Protein AF-A0A819UGH9-F1 (afdb_monomer_lite)

Secondary structure (DSSP, 8-state):
---SHHHHHHHHHHHHHHHHHHHS-TTHHHHHTT---TTHHHHHHHHHHHHHHHHHHHHHH-HHHHHHHHHT-TTHHHHHHHHHHHTT-SSHHHHHHHHHHHHHHHTSHHHHHHHHHHHSS---TTS--HHHHHHHHTT-SSHHHHHHHHHHHHHHHTSHHHHHHHHTSTTHHHHHHHHHHHTT-SSHHHHHHHHHHH-

Sequence (199 aa):
MANVDNNKFYFDRKNYFLRFVSNEDKSDINHGINNNLNSTSNSMSRNIRHALEYFVDDLRRDSHRTIEKFLNEQTVNDILRSIAQLLLNEDDRICGNSAYIMGSTVGTELGLTHFFTAFSRNRTSNTVDIVQVLCKLLAHSDSECVLNAAGTLGTICGSKEGRDLLLNHTCINQLIINTSSLLSSTNSWIASNVGLILA

Radius of gyration: 16.94 Å; chains: 1; bounding box: 42×52×40 Å

Structure (mmCIF, N/CA/C/O backbone):
data_AF-A0A819UGH9-F1
#
_entry.id   AF-A0A819UGH9-F1
#
loop_
_atom_site.group_PDB
_atom_site.id
_atom_site.type_symbol
_atom_site.label_atom_id
_atom_site.label_alt_id
_atom_site.label_comp_id
_atom_site.label_asym_id
_atom_site.label_entity_id
_atom_site.label_seq_id
_atom_site.pdbx_PDB_ins_code
_atom_site.Cartn_x
_atom_site.Cartn_y
_atom_site.Cartn_z
_atom_site.occupancy
_atom_site.B_iso_or_equiv
_atom_site.auth_seq_id
_atom_site.auth_comp_id
_atom_site.auth_asym_id
_atom_site.auth_atom_id
_atom_site.pdbx_PDB_model_num
ATOM 1 N N . MET A 1 1 ? -5.376 34.076 19.980 1.00 35.06 1 MET A N 1
ATOM 2 C CA . MET A 1 1 ? -6.581 33.231 19.819 1.00 35.06 1 MET A CA 1
ATOM 3 C C . MET A 1 1 ? -6.542 32.611 18.429 1.00 35.06 1 MET A C 1
ATOM 5 O O . MET A 1 1 ? -6.968 33.249 17.483 1.00 35.06 1 MET A O 1
ATOM 9 N N . ALA A 1 2 ? -5.949 31.426 18.283 1.00 37.75 2 ALA A N 1
ATOM 10 C CA . ALA A 1 2 ? -5.881 30.707 17.008 1.00 37.75 2 ALA A CA 1
ATOM 11 C C . ALA A 1 2 ? -5.754 29.206 17.304 1.00 37.75 2 ALA A C 1
ATOM 13 O O . ALA A 1 2 ? -4.652 28.674 17.343 1.00 37.75 2 ALA A O 1
ATOM 14 N N . ASN A 1 3 ? -6.865 28.544 17.641 1.00 34.81 3 ASN A N 1
ATOM 15 C CA . ASN A 1 3 ? -6.861 27.085 17.825 1.00 34.81 3 ASN A CA 1
ATOM 16 C C . ASN A 1 3 ? -8.225 26.413 17.568 1.00 34.81 3 ASN A C 1
ATOM 18 O O . ASN A 1 3 ? -8.483 25.325 18.070 1.00 34.81 3 ASN A O 1
ATOM 22 N N . VAL A 1 4 ? -9.124 27.064 16.817 1.00 35.62 4 VAL A N 1
ATOM 23 C CA . VAL A 1 4 ? -10.505 26.571 16.632 1.00 35.62 4 VAL A CA 1
ATOM 24 C C . VAL A 1 4 ? -10.775 26.051 15.208 1.00 35.62 4 VAL A C 1
ATOM 26 O O . VAL A 1 4 ? -11.604 25.160 15.052 1.00 35.62 4 VAL A O 1
ATOM 29 N N . ASP A 1 5 ? -10.011 26.456 14.185 1.00 37.94 5 ASP A N 1
ATOM 30 C CA . ASP A 1 5 ? -10.319 26.078 12.789 1.00 37.94 5 ASP A CA 1
ATOM 31 C C . ASP A 1 5 ? -9.616 24.818 12.258 1.00 37.94 5 ASP A C 1
ATOM 33 O O . ASP A 1 5 ? -10.153 24.139 11.381 1.00 37.94 5 ASP A O 1
ATOM 37 N N . ASN A 1 6 ? -8.472 24.413 12.820 1.00 34.38 6 ASN A N 1
ATOM 38 C CA . ASN A 1 6 ? -7.767 23.216 12.335 1.00 34.38 6 ASN A CA 1
ATOM 39 C C . ASN A 1 6 ? -8.506 21.912 12.667 1.00 34.38 6 ASN A C 1
ATOM 41 O O . ASN A 1 6 ? -8.497 20.979 11.868 1.00 34.38 6 ASN A O 1
ATOM 45 N N . ASN A 1 7 ? -9.188 21.842 13.814 1.00 31.45 7 ASN A N 1
ATOM 46 C CA . ASN A 1 7 ? -9.924 20.635 14.197 1.00 31.45 7 ASN A CA 1
ATOM 47 C C . ASN A 1 7 ? -11.203 20.441 13.370 1.00 31.45 7 ASN A C 1
ATOM 49 O O . ASN A 1 7 ? -11.564 19.297 13.118 1.00 31.45 7 ASN A O 1
ATOM 53 N N . LYS A 1 8 ? -11.862 21.518 12.917 1.00 30.80 8 LYS A N 1
ATOM 54 C CA . LYS A 1 8 ? -13.096 21.434 12.117 1.00 30.80 8 LYS A CA 1
ATOM 55 C C . LYS A 1 8 ? -12.808 21.019 10.671 1.00 30.80 8 LYS A C 1
ATOM 57 O O . LYS A 1 8 ? -13.472 20.132 10.148 1.00 30.80 8 LYS A O 1
ATOM 62 N N . PHE A 1 9 ? -11.759 21.583 10.069 1.00 33.69 9 PHE A N 1
ATOM 63 C CA . PHE A 1 9 ? -11.338 21.248 8.704 1.00 33.69 9 PHE A CA 1
ATOM 64 C C . PHE A 1 9 ? -10.802 19.809 8.589 1.00 33.69 9 PHE A C 1
ATOM 66 O O . PHE A 1 9 ? -11.061 19.117 7.607 1.00 33.69 9 PHE A O 1
ATOM 73 N N . TYR A 1 10 ? -10.094 19.335 9.618 1.00 36.44 10 TYR A N 1
ATOM 74 C CA . TYR A 1 10 ? -9.603 17.956 9.707 1.00 36.44 10 TYR A CA 1
ATOM 75 C C . TYR A 1 10 ? -10.748 16.947 9.930 1.00 36.44 10 TYR A C 1
ATOM 77 O O . TYR A 1 10 ? -10.699 15.820 9.439 1.00 36.44 10 TYR A O 1
ATOM 85 N N . PHE A 1 11 ? -11.816 17.353 10.632 1.00 39.00 11 PHE A N 1
ATOM 86 C CA . PHE A 1 11 ? -13.012 16.524 10.819 1.00 39.00 11 PHE A CA 1
ATOM 87 C C . PHE A 1 11 ? -13.776 16.304 9.503 1.00 39.00 11 PHE A C 1
ATOM 89 O O . PHE A 1 11 ? -14.293 15.211 9.283 1.00 39.00 11 PHE A O 1
ATOM 96 N N . ASP A 1 12 ? -13.821 17.298 8.611 1.00 52.38 12 ASP A N 1
ATOM 97 C CA . ASP A 1 12 ? -14.529 17.191 7.325 1.00 52.38 12 ASP A CA 1
ATOM 98 C C . ASP A 1 12 ? -13.800 16.284 6.318 1.00 52.38 12 ASP A C 1
ATOM 100 O O . ASP A 1 12 ? -14.423 15.436 5.679 1.00 52.38 12 ASP A O 1
ATOM 104 N N . ARG A 1 13 ? -12.465 16.377 6.226 1.00 56.00 13 ARG A N 1
ATOM 105 C CA . ARG A 1 13 ? -11.659 15.550 5.300 1.00 56.00 13 ARG A CA 1
ATOM 106 C C . ARG A 1 13 ? -11.624 14.075 5.690 1.00 56.00 13 ARG A C 1
ATOM 108 O O . ARG A 1 13 ? -11.801 13.212 4.832 1.00 56.00 13 ARG A O 1
ATOM 115 N N . LYS A 1 14 ? -11.478 13.785 6.990 1.00 53.25 14 LYS A N 1
ATOM 116 C CA . LYS A 1 14 ? -11.567 12.421 7.535 1.00 53.25 14 LYS A CA 1
ATOM 117 C C . LYS A 1 14 ? -12.922 11.792 7.207 1.00 53.25 14 LYS A C 1
ATOM 119 O O . LYS A 1 14 ? -12.981 10.667 6.721 1.00 53.25 14 LYS A O 1
ATOM 124 N N . ASN A 1 15 ? -14.009 12.526 7.449 1.00 54.47 15 ASN A N 1
ATOM 125 C CA . ASN A 1 15 ? -15.347 12.045 7.122 1.00 54.47 15 ASN A CA 1
ATOM 126 C C . ASN A 1 15 ? -15.533 11.867 5.614 1.00 54.47 15 ASN A C 1
ATOM 128 O O . ASN A 1 15 ? -16.250 10.956 5.230 1.00 54.47 15 ASN A O 1
ATOM 132 N N . TYR A 1 16 ? -14.887 12.669 4.765 1.00 57.00 16 TYR A N 1
ATOM 133 C CA . TYR A 1 16 ? -14.951 12.486 3.317 1.00 57.00 16 TYR A CA 1
ATOM 134 C C . TYR A 1 16 ? -14.317 11.160 2.884 1.00 57.00 16 TYR A C 1
ATOM 136 O O . TYR A 1 16 ? -15.008 10.351 2.277 1.00 57.00 16 TYR A O 1
ATOM 144 N N . PHE A 1 17 ? -13.064 10.880 3.267 1.00 63.38 17 PHE A N 1
ATOM 145 C CA . PHE A 1 17 ? -12.405 9.610 2.928 1.00 63.38 17 PHE A CA 1
ATOM 146 C C . PHE A 1 17 ? -13.141 8.403 3.526 1.00 63.38 17 PHE A C 1
ATOM 148 O O . PHE A 1 17 ? -13.450 7.452 2.816 1.00 63.38 17 PHE A O 1
ATOM 155 N N . LEU A 1 18 ? -13.503 8.456 4.812 1.00 60.12 18 LEU A N 1
ATOM 156 C CA . LEU A 1 18 ? -14.187 7.341 5.470 1.00 60.12 18 LEU A CA 1
ATOM 157 C C . LEU A 1 18 ? -15.599 7.111 4.925 1.00 60.12 18 LEU A C 1
ATOM 159 O O . LEU A 1 18 ? -15.969 5.961 4.713 1.00 60.12 18 LEU A O 1
ATOM 163 N N . ARG A 1 19 ? -16.384 8.164 4.653 1.00 58.50 19 ARG A N 1
ATOM 164 C CA . ARG A 1 19 ? -17.711 8.017 4.027 1.00 58.50 19 ARG A CA 1
ATOM 165 C C . ARG A 1 19 ? -17.593 7.512 2.602 1.00 58.50 19 ARG A C 1
ATOM 167 O O . ARG A 1 19 ? -18.407 6.695 2.204 1.00 58.50 19 ARG A O 1
ATOM 174 N N . PHE A 1 20 ? -16.597 7.976 1.862 1.00 59.28 20 PHE A N 1
ATOM 175 C CA . PHE A 1 20 ? -16.387 7.569 0.484 1.00 59.28 20 PHE A CA 1
ATOM 176 C C . PHE A 1 20 ? -15.995 6.088 0.392 1.00 59.28 20 PHE A C 1
ATOM 178 O O . PHE A 1 20 ? -16.590 5.333 -0.364 1.00 59.28 20 PHE A O 1
ATOM 185 N N . VAL A 1 21 ? -15.065 5.636 1.236 1.00 56.28 21 VAL A N 1
ATOM 186 C CA . VAL A 1 21 ? -14.588 4.246 1.213 1.00 56.28 21 VAL A CA 1
ATOM 187 C C . VAL A 1 21 ? -15.539 3.269 1.934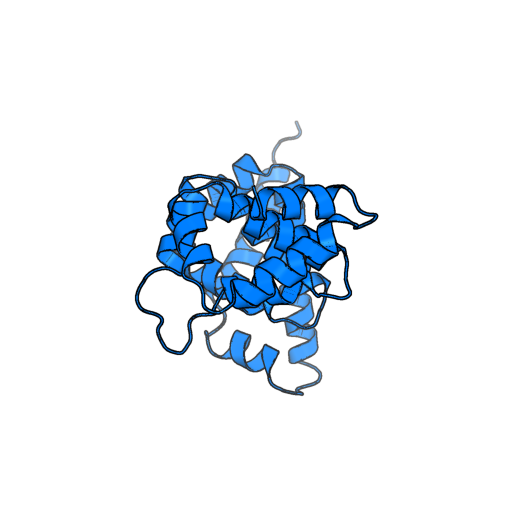 1.00 56.28 21 VAL A C 1
ATOM 189 O O . VAL A 1 21 ? -15.492 2.071 1.657 1.00 56.28 21 VAL A O 1
ATOM 192 N N . SER A 1 22 ? -16.413 3.755 2.831 1.00 53.78 22 SER A N 1
ATOM 193 C CA . SER A 1 22 ? -17.356 2.912 3.596 1.00 53.78 22 SER A CA 1
ATOM 194 C C . SER A 1 22 ? -18.791 2.865 3.048 1.00 53.78 22 SER A C 1
ATOM 196 O O . SER A 1 22 ? -19.480 1.893 3.345 1.00 53.78 22 SER A O 1
ATOM 198 N N . ASN A 1 23 ? -19.271 3.882 2.311 1.00 43.16 23 ASN A N 1
ATOM 199 C CA . ASN A 1 23 ? -20.673 3.954 1.849 1.00 43.16 23 ASN A CA 1
ATOM 200 C C . ASN A 1 23 ? -20.888 3.609 0.377 1.00 43.16 23 ASN A C 1
ATOM 202 O O . ASN A 1 23 ? -22.041 3.454 -0.019 1.00 43.16 23 ASN A O 1
ATOM 206 N N . GLU A 1 24 ? -19.845 3.521 -0.444 1.00 48.59 24 GLU A N 1
ATOM 207 C CA . GLU A 1 24 ? -20.064 3.043 -1.801 1.00 48.59 24 GLU A CA 1
ATOM 208 C C . GLU A 1 24 ? -20.263 1.535 -1.799 1.00 48.59 24 GLU A C 1
ATOM 210 O O . GLU A 1 24 ? -19.441 0.775 -1.275 1.00 48.59 24 GLU A O 1
ATOM 215 N N . ASP A 1 25 ? -21.404 1.120 -2.352 1.00 40.53 25 ASP A N 1
ATOM 216 C CA . ASP A 1 25 ? -21.749 -0.273 -2.552 1.00 40.53 25 ASP A CA 1
ATOM 217 C C . ASP A 1 25 ? -20.538 -1.001 -3.133 1.00 40.53 25 ASP A C 1
ATOM 219 O O . ASP A 1 25 ? -19.919 -0.579 -4.110 1.00 40.53 25 ASP A O 1
ATOM 223 N N . LYS A 1 26 ? -20.191 -2.135 -2.525 1.00 45.59 26 LYS A N 1
ATOM 224 C CA . LYS A 1 26 ? -19.052 -2.988 -2.903 1.00 45.59 26 LYS A CA 1
ATOM 225 C C . LYS A 1 26 ? -19.089 -3.431 -4.387 1.00 45.59 26 LYS A C 1
ATOM 227 O O . LYS A 1 26 ? -18.138 -4.057 -4.860 1.00 45.59 26 LYS A O 1
ATOM 232 N N . SER A 1 27 ? -20.168 -3.130 -5.118 1.00 41.25 27 SER A N 1
ATOM 233 C CA . SER A 1 27 ? -20.311 -3.257 -6.570 1.00 41.25 27 SER A CA 1
ATOM 234 C C . SER A 1 27 ? -19.597 -2.164 -7.371 1.00 41.25 27 SER A C 1
ATOM 236 O O . SER A 1 27 ? -19.087 -2.467 -8.448 1.00 41.25 27 SER A O 1
ATOM 238 N N . ASP A 1 28 ? -19.499 -0.934 -6.864 1.00 42.44 28 ASP A N 1
ATOM 239 C CA . ASP A 1 28 ? -19.169 0.246 -7.676 1.00 42.44 28 ASP A CA 1
ATOM 240 C C . ASP A 1 28 ? -17.665 0.518 -7.750 1.00 42.44 28 ASP A C 1
ATOM 242 O O . ASP A 1 28 ? -17.162 0.866 -8.818 1.00 42.44 28 ASP A O 1
ATOM 246 N N . ILE A 1 29 ? -16.904 0.186 -6.699 1.00 48.06 29 ILE A N 1
ATOM 247 C CA . ILE A 1 29 ? -15.434 0.097 -6.788 1.00 48.06 29 ILE A CA 1
ATOM 248 C C . ILE A 1 29 ? -15.035 -0.983 -7.814 1.00 48.06 29 ILE A C 1
ATOM 250 O O . ILE A 1 29 ? -14.104 -0.786 -8.589 1.00 48.06 29 ILE A O 1
ATOM 254 N N . ASN A 1 30 ? -15.782 -2.093 -7.893 1.00 39.94 30 ASN A N 1
ATOM 255 C CA . ASN A 1 30 ? -15.553 -3.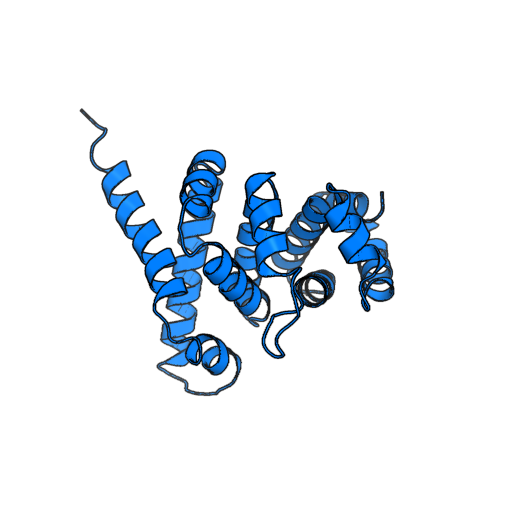153 -8.885 1.00 39.94 30 ASN A CA 1
ATOM 256 C C . ASN A 1 30 ? -16.032 -2.776 -10.304 1.00 39.94 30 ASN A C 1
ATOM 258 O O . ASN A 1 30 ? -15.497 -3.297 -11.281 1.00 39.94 30 ASN A O 1
ATOM 262 N N . HIS A 1 31 ? -17.026 -1.889 -10.447 1.00 39.41 31 HIS A N 1
ATOM 263 C CA . HIS A 1 31 ? -17.526 -1.405 -11.744 1.00 39.41 31 HIS A CA 1
ATOM 264 C C . HIS A 1 31 ? -16.715 -0.232 -12.310 1.00 39.41 31 HIS A C 1
ATOM 266 O O . HIS A 1 31 ? -16.503 -0.184 -13.521 1.00 39.41 31 HIS A O 1
ATOM 272 N N . GLY A 1 32 ? -16.197 0.662 -11.461 1.00 40.78 32 GLY A N 1
ATOM 273 C CA . GLY A 1 32 ? -15.294 1.746 -11.864 1.00 40.78 32 GLY A CA 1
ATOM 274 C C . GLY A 1 32 ? -13.939 1.249 -12.378 1.00 40.78 32 GLY A C 1
ATOM 275 O O . GLY A 1 32 ? -13.302 1.928 -13.175 1.00 40.78 32 GLY A O 1
ATOM 276 N N . ILE A 1 33 ? -13.533 0.038 -11.981 1.00 45.84 33 ILE A N 1
ATOM 277 C CA . ILE A 1 33 ? -12.343 -0.650 -12.507 1.00 45.84 33 ILE A CA 1
ATOM 278 C C . ILE A 1 33 ? -12.611 -1.277 -13.893 1.00 45.84 33 ILE A C 1
ATOM 280 O O . ILE A 1 33 ? -11.661 -1.561 -14.612 1.00 45.84 33 ILE A O 1
ATOM 284 N N . ASN A 1 34 ? -13.875 -1.480 -14.305 1.00 36.75 34 ASN A N 1
ATOM 285 C CA . ASN A 1 34 ? -14.188 -2.353 -15.444 1.00 36.75 34 ASN A CA 1
ATOM 286 C C . ASN A 1 34 ? -15.097 -1.800 -16.552 1.00 36.75 34 ASN A C 1
ATOM 288 O O . ASN A 1 34 ? -15.299 -2.542 -17.508 1.00 36.75 34 ASN A O 1
ATOM 292 N N . ASN A 1 35 ? -15.650 -0.576 -16.516 1.00 33.53 35 ASN A N 1
ATOM 293 C CA . ASN A 1 35 ? -16.498 -0.129 -17.63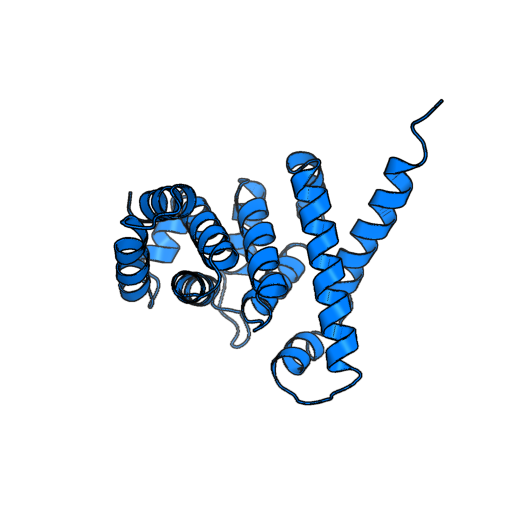6 1.00 33.53 35 ASN A CA 1
ATOM 294 C C . ASN A 1 35 ? -16.486 1.364 -18.010 1.00 33.53 35 ASN A C 1
ATOM 296 O O . ASN A 1 35 ? -16.631 2.281 -17.207 1.00 33.53 35 ASN A O 1
ATOM 300 N N . ASN A 1 36 ? -16.436 1.527 -19.330 1.00 40.56 36 ASN A N 1
ATOM 301 C CA . ASN A 1 36 ? -16.451 2.704 -20.192 1.00 40.56 36 ASN A CA 1
ATOM 302 C C . ASN A 1 36 ? -17.781 3.504 -20.089 1.00 40.56 36 ASN A C 1
ATOM 304 O O . ASN A 1 36 ? -18.603 3.492 -21.005 1.00 40.56 36 ASN A O 1
ATOM 308 N N . LEU A 1 37 ? -18.025 4.190 -18.963 1.00 40.12 37 LEU A N 1
ATOM 309 C CA . LEU A 1 37 ? -19.142 5.139 -18.775 1.00 40.12 37 LEU A CA 1
ATOM 310 C C . LEU A 1 37 ? -18.597 6.564 -18.556 1.00 40.12 37 LEU A C 1
ATOM 312 O O . LEU A 1 37 ? -18.338 7.010 -17.438 1.00 40.12 37 LEU A O 1
ATOM 316 N N . ASN A 1 38 ? -18.413 7.285 -19.663 1.00 46.66 38 ASN A N 1
ATOM 317 C CA . ASN A 1 38 ? -17.479 8.414 -19.812 1.00 46.66 38 ASN A CA 1
ATOM 318 C C . ASN A 1 38 ? -17.765 9.720 -19.035 1.00 46.66 38 ASN A C 1
ATOM 320 O O . ASN A 1 38 ? -16.965 10.652 -19.122 1.00 46.66 38 ASN A O 1
ATOM 324 N N . SER A 1 39 ? -18.837 9.833 -18.248 1.00 47.69 39 SER A N 1
ATOM 325 C CA . SER A 1 39 ? -19.102 11.036 -17.429 1.00 47.69 39 SER A CA 1
ATOM 326 C C . SER A 1 39 ? -19.143 10.744 -15.928 1.00 47.69 39 SER A C 1
ATOM 328 O O . SER A 1 39 ? -18.471 11.428 -15.153 1.00 47.69 39 SER A O 1
ATOM 330 N N . THR A 1 40 ? -19.849 9.694 -15.509 1.00 50.47 40 THR A N 1
ATOM 331 C CA . THR A 1 40 ? -19.924 9.250 -14.109 1.00 50.47 40 THR A CA 1
ATOM 332 C C . THR A 1 40 ? -18.621 8.606 -13.644 1.00 50.47 40 THR A C 1
ATOM 334 O O . THR A 1 40 ? -18.141 8.952 -12.567 1.00 50.47 40 THR A O 1
ATOM 337 N N . SER A 1 41 ? -17.982 7.777 -14.481 1.00 58.69 41 SER A N 1
ATOM 338 C CA . SER A 1 41 ? -16.683 7.160 -14.163 1.00 58.69 41 SER A CA 1
ATOM 339 C C . SER A 1 41 ? -15.587 8.213 -13.965 1.00 58.69 41 SER A C 1
ATOM 341 O O . SER A 1 41 ? -14.772 8.110 -13.055 1.00 58.69 41 SER A O 1
ATOM 343 N N . ASN A 1 42 ? -15.613 9.288 -14.758 1.00 64.06 42 ASN A N 1
ATOM 344 C CA . ASN A 1 42 ? -14.641 10.378 -14.653 1.00 64.06 42 ASN A CA 1
ATOM 345 C C . ASN A 1 42 ? -14.835 11.237 -13.395 1.00 64.06 42 ASN A C 1
ATOM 347 O O . ASN A 1 42 ? -13.860 11.682 -12.787 1.00 64.06 42 ASN A O 1
ATOM 351 N N . SER A 1 43 ? -16.083 11.486 -12.988 1.00 70.31 43 SER A N 1
ATOM 352 C CA . SER A 1 43 ? -16.359 12.177 -11.724 1.00 70.31 43 SER A CA 1
ATOM 353 C C . SER A 1 43 ? -15.973 11.318 -10.521 1.00 70.31 43 SER A C 1
ATOM 355 O O . SER A 1 43 ? -15.454 11.837 -9.535 1.00 70.31 43 SER A O 1
ATOM 357 N N . MET A 1 44 ? -16.207 10.012 -10.620 1.00 68.38 44 MET A N 1
ATOM 358 C CA . MET A 1 44 ? -15.921 9.040 -9.576 1.00 68.38 44 MET A CA 1
ATOM 359 C C . MET A 1 44 ? -14.413 8.897 -9.322 1.00 68.38 44 MET A C 1
ATOM 361 O O . MET A 1 44 ? -13.956 9.107 -8.198 1.00 68.38 44 MET A O 1
ATOM 365 N N . SER A 1 45 ? -13.615 8.679 -10.372 1.00 74.50 45 SER A N 1
ATOM 366 C CA . SER A 1 45 ? -12.149 8.619 -10.262 1.00 74.50 45 SER A CA 1
ATOM 367 C C . SER A 1 45 ? -11.551 9.909 -9.694 1.00 74.50 45 SER A C 1
ATOM 369 O O . SER A 1 45 ? -10.619 9.864 -8.892 1.00 74.50 45 SER A O 1
ATOM 371 N N . ARG A 1 46 ? -12.126 11.073 -10.030 1.00 81.31 46 ARG A N 1
ATOM 372 C CA . ARG A 1 46 ? -11.700 12.360 -9.460 1.00 81.31 46 ARG A CA 1
ATOM 373 C C . ARG A 1 46 ? -11.962 12.446 -7.953 1.00 81.31 46 ARG A C 1
ATOM 375 O O . ARG A 1 46 ? -11.109 12.941 -7.222 1.00 81.31 46 ARG A O 1
ATOM 382 N N . ASN A 1 47 ? -13.107 11.950 -7.485 1.00 82.44 47 ASN A N 1
ATOM 383 C CA . ASN A 1 47 ? -13.443 11.933 -6.060 1.00 82.44 47 ASN A CA 1
ATOM 384 C C . ASN A 1 47 ? -12.536 10.975 -5.273 1.00 82.44 47 ASN A C 1
ATOM 386 O O . ASN A 1 47 ? -12.008 11.381 -4.237 1.00 82.44 47 ASN A O 1
ATOM 390 N N . ILE A 1 48 ? -12.288 9.761 -5.797 1.00 85.00 48 ILE A N 1
ATOM 391 C CA . ILE A 1 48 ? -11.316 8.806 -5.226 1.00 85.00 48 ILE A CA 1
ATOM 392 C C . ILE A 1 48 ? -9.968 9.497 -5.051 1.00 85.00 48 ILE A C 1
ATOM 394 O O . ILE A 1 48 ? -9.381 9.490 -3.968 1.00 85.00 48 ILE A O 1
ATOM 398 N N . ARG A 1 49 ? -9.481 10.108 -6.133 1.00 87.75 49 ARG A N 1
ATOM 399 C CA . ARG A 1 49 ? -8.171 10.740 -6.161 1.00 87.75 49 ARG A CA 1
ATOM 400 C C . ARG A 1 49 ? -8.058 11.851 -5.121 1.00 87.75 49 ARG A C 1
ATOM 402 O O . ARG A 1 49 ? -7.116 11.824 -4.338 1.00 87.75 49 ARG A O 1
ATOM 409 N N . HIS A 1 50 ? -9.025 12.766 -5.051 1.00 87.12 50 HIS A N 1
ATOM 410 C CA . HIS A 1 50 ? -9.018 13.823 -4.035 1.00 87.12 50 HIS A CA 1
ATOM 411 C C . HIS A 1 50 ? -9.084 13.263 -2.607 1.00 87.12 50 HIS A C 1
ATOM 413 O O . HIS A 1 50 ? -8.410 13.775 -1.716 1.00 87.12 50 HIS A O 1
ATOM 419 N N . ALA A 1 51 ? -9.869 12.206 -2.372 1.00 87.56 51 ALA A N 1
ATOM 420 C CA . ALA A 1 51 ? -9.962 11.580 -1.056 1.00 87.56 51 ALA A CA 1
ATOM 421 C C . ALA A 1 51 ? -8.614 10.980 -0.617 1.00 87.56 51 ALA A C 1
ATOM 423 O O . ALA A 1 51 ? -8.191 11.188 0.522 1.00 87.56 51 ALA A O 1
ATOM 424 N N . LEU A 1 52 ? -7.924 10.284 -1.527 1.00 91.38 52 LEU A N 1
ATOM 425 C CA . LEU A 1 52 ? -6.580 9.757 -1.289 1.00 91.38 52 LEU A CA 1
ATOM 426 C C . LEU A 1 52 ? -5.564 10.883 -1.071 1.00 91.38 52 LEU A C 1
ATOM 428 O O . LEU A 1 52 ? -4.796 10.822 -0.118 1.00 91.38 52 LEU A O 1
ATOM 432 N N . GLU A 1 53 ? -5.581 11.923 -1.909 1.00 93.06 53 GLU A N 1
ATOM 433 C CA . GLU A 1 53 ? -4.681 13.078 -1.790 1.00 93.06 53 GLU A CA 1
ATOM 434 C C . GLU A 1 53 ? -4.844 13.778 -0.433 1.00 93.06 53 GLU A C 1
ATOM 436 O O . GLU A 1 53 ? -3.848 14.049 0.236 1.00 93.06 53 GLU A O 1
ATOM 441 N N . TYR A 1 54 ? -6.078 13.985 0.041 1.00 90.00 54 TYR A N 1
ATOM 442 C CA . TYR A 1 54 ? -6.305 14.546 1.374 1.00 90.00 54 TYR A CA 1
ATOM 443 C C . TYR A 1 54 ? -5.764 13.659 2.491 1.00 90.00 54 TYR A C 1
ATOM 445 O O . TYR A 1 54 ? -5.194 14.178 3.451 1.00 90.00 54 TYR A O 1
ATOM 453 N N . PHE A 1 55 ? -5.919 12.340 2.377 1.00 92.06 55 PHE A N 1
ATOM 454 C CA . PHE A 1 55 ? -5.423 11.437 3.406 1.00 92.06 55 PHE A CA 1
ATOM 455 C C . PHE A 1 55 ? -3.889 11.375 3.418 1.00 92.06 55 PHE A C 1
ATOM 457 O O . PHE A 1 55 ? -3.279 11.410 4.485 1.00 92.06 55 PHE A O 1
ATOM 464 N N . VAL A 1 56 ? -3.256 11.377 2.242 1.00 95.38 56 VAL A N 1
ATOM 465 C CA . VAL A 1 56 ? -1.797 11.495 2.101 1.00 95.38 56 VAL A CA 1
ATOM 466 C C . VAL A 1 56 ? -1.291 12.817 2.681 1.00 95.38 56 VAL A C 1
ATOM 468 O O . VAL A 1 56 ? -0.289 12.825 3.394 1.00 95.38 56 VAL A O 1
ATOM 471 N N . ASP A 1 57 ? -1.978 13.930 2.430 1.00 94.69 57 ASP A N 1
ATOM 472 C CA . ASP A 1 57 ? -1.622 15.228 3.006 1.00 94.69 57 ASP A CA 1
ATOM 473 C C . ASP A 1 57 ? -1.700 15.223 4.538 1.00 94.69 57 ASP A C 1
ATOM 475 O O . ASP A 1 57 ? -0.818 15.774 5.201 1.00 94.69 57 ASP A O 1
ATOM 479 N N . ASP A 1 58 ? -2.722 14.587 5.113 1.00 90.94 58 ASP A N 1
ATOM 480 C CA . ASP A 1 58 ? -2.851 14.445 6.564 1.00 90.94 58 ASP A CA 1
ATOM 481 C C . ASP A 1 58 ? -1.738 13.548 7.141 1.00 90.94 58 ASP A C 1
ATOM 483 O O . ASP A 1 58 ? -1.119 13.913 8.145 1.00 90.94 58 ASP A O 1
ATOM 487 N N . LEU A 1 59 ? -1.396 12.444 6.460 1.00 94.31 59 LEU A N 1
ATOM 488 C CA . LEU A 1 59 ? -0.264 11.576 6.817 1.00 94.31 59 LEU A CA 1
ATOM 489 C C . LEU A 1 59 ? 1.076 12.319 6.783 1.00 94.31 59 LEU A C 1
ATOM 491 O O . LEU A 1 59 ? 1.899 12.144 7.679 1.00 94.31 59 LEU A O 1
ATOM 495 N 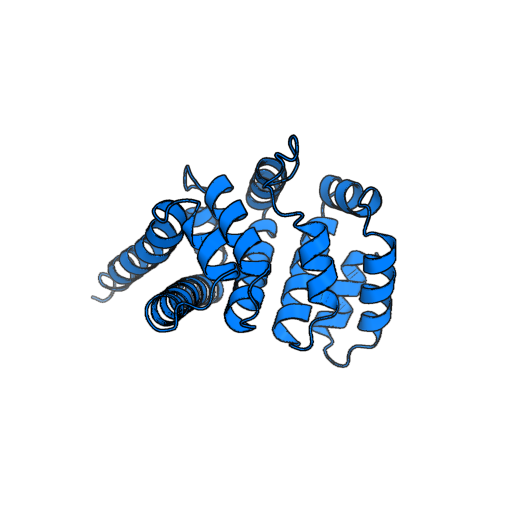N . ARG A 1 60 ? 1.297 13.177 5.781 1.00 93.88 60 ARG A N 1
ATOM 496 C CA . ARG A 1 60 ? 2.522 13.986 5.657 1.00 93.88 60 ARG A CA 1
ATOM 497 C C . ARG A 1 60 ? 2.639 15.052 6.745 1.00 93.88 60 ARG A C 1
ATOM 499 O O . ARG A 1 60 ? 3.750 15.441 7.093 1.00 93.88 60 ARG A O 1
ATOM 506 N N . ARG A 1 61 ? 1.511 15.543 7.266 1.00 94.38 61 ARG A N 1
ATOM 507 C CA . ARG A 1 61 ? 1.475 16.559 8.331 1.00 94.38 61 ARG A CA 1
ATOM 508 C C . ARG A 1 61 ? 1.673 15.957 9.717 1.00 94.38 61 ARG A C 1
ATOM 510 O O . ARG A 1 61 ? 2.397 16.535 10.519 1.00 94.38 61 ARG A O 1
ATOM 517 N N . ASP A 1 62 ? 1.001 14.846 10.004 1.00 92.88 62 ASP A N 1
ATOM 518 C CA . ASP A 1 62 ? 1.031 14.182 11.309 1.00 92.88 62 ASP A CA 1
ATOM 519 C C . ASP A 1 62 ? 0.690 12.696 11.138 1.00 92.88 62 ASP A C 1
ATOM 521 O O . ASP A 1 62 ? -0.455 12.270 11.325 1.00 92.88 62 ASP A O 1
ATOM 525 N N . SER A 1 63 ? 1.680 11.901 10.728 1.00 92.88 63 SER A N 1
ATOM 526 C CA . SER A 1 63 ? 1.491 10.478 10.425 1.00 92.88 63 SER A CA 1
ATOM 527 C C . SER A 1 63 ? 0.980 9.699 11.634 1.00 92.88 63 SER A C 1
ATOM 529 O O . SER A 1 63 ? 0.039 8.919 11.505 1.00 92.88 63 SER A O 1
ATOM 531 N N . HIS A 1 64 ? 1.538 9.956 12.819 1.00 93.31 64 HIS A N 1
ATOM 532 C CA . HIS A 1 64 ? 1.197 9.236 14.041 1.00 93.31 64 HIS A CA 1
ATOM 533 C C . HIS A 1 64 ? -0.275 9.423 14.419 1.00 93.31 64 HIS A C 1
ATOM 535 O O . HIS A 1 64 ? -1.016 8.444 14.508 1.00 93.31 64 HIS A O 1
ATOM 541 N N . ARG A 1 65 ? -0.734 10.674 14.559 1.00 91.25 65 ARG A N 1
ATOM 542 C CA . ARG A 1 65 ? -2.128 10.965 14.925 1.00 91.25 65 ARG A CA 1
ATOM 543 C C . ARG A 1 65 ? -3.109 10.523 13.844 1.00 91.25 65 ARG A C 1
ATOM 545 O O . ARG A 1 65 ? -4.233 10.120 14.151 1.00 91.25 65 ARG A O 1
ATOM 552 N N . THR A 1 66 ? -2.713 10.640 12.579 1.00 91.56 66 THR A N 1
ATOM 553 C CA . THR A 1 66 ? -3.544 10.253 11.436 1.00 91.56 66 THR A CA 1
ATOM 554 C C . THR A 1 66 ? -3.767 8.740 11.416 1.00 91.56 66 THR A C 1
ATOM 556 O O . THR A 1 66 ? -4.916 8.300 11.352 1.00 91.56 66 THR A O 1
ATOM 559 N N . ILE A 1 67 ? -2.698 7.947 11.557 1.00 94.12 67 ILE A N 1
ATOM 560 C CA . ILE A 1 67 ? -2.774 6.481 11.616 1.00 94.12 67 ILE A CA 1
ATOM 561 C C . ILE A 1 67 ? -3.494 6.008 12.878 1.00 94.12 67 ILE A C 1
ATOM 563 O O . ILE A 1 67 ? -4.376 5.164 12.775 1.00 94.12 67 ILE A O 1
ATOM 567 N N . GLU A 1 68 ? -3.207 6.580 14.050 1.00 91.75 68 GLU A N 1
ATOM 568 C CA . GLU A 1 68 ? -3.905 6.228 15.294 1.00 91.75 68 GLU A CA 1
ATOM 569 C C . GLU A 1 68 ? -5.424 6.402 15.146 1.00 91.75 68 GLU A C 1
ATOM 571 O O . GLU A 1 68 ? -6.207 5.507 15.463 1.00 91.75 68 GLU A O 1
ATOM 576 N N . LYS A 1 69 ? -5.868 7.543 14.610 1.00 89.31 69 LYS A N 1
ATOM 577 C CA . LYS A 1 69 ? -7.295 7.783 14.365 1.00 89.31 69 LYS A CA 1
ATOM 578 C C . LYS A 1 69 ? -7.885 6.842 13.325 1.00 89.31 69 LYS A C 1
ATOM 580 O O . LYS A 1 69 ? -9.051 6.491 13.459 1.00 89.31 69 LYS A O 1
ATOM 585 N N . PHE A 1 70 ? -7.127 6.514 12.283 1.00 90.81 70 PHE A N 1
ATOM 586 C CA . PHE A 1 70 ? -7.567 5.625 11.214 1.00 90.81 70 PHE A CA 1
ATOM 587 C C . PHE A 1 70 ? -7.744 4.186 11.711 1.00 90.81 70 PHE A C 1
ATOM 589 O O . PHE A 1 70 ? -8.767 3.564 11.442 1.00 90.81 70 PHE A O 1
ATOM 596 N N . LEU A 1 71 ? -6.789 3.681 12.494 1.00 92.56 71 LEU A N 1
ATOM 597 C CA . LEU A 1 71 ? -6.817 2.323 13.038 1.00 92.56 71 LEU A CA 1
ATOM 598 C C . LEU A 1 71 ? -7.893 2.118 14.110 1.00 92.56 71 LEU A C 1
ATOM 600 O O . LEU A 1 71 ? -8.357 1.000 14.298 1.00 92.56 71 LEU A O 1
ATOM 604 N N . ASN A 1 72 ? -8.330 3.190 14.775 1.00 90.00 72 ASN A N 1
ATOM 605 C CA . ASN A 1 72 ? -9.428 3.145 15.743 1.00 90.00 72 ASN A CA 1
ATOM 606 C C . ASN A 1 72 ? -10.831 3.108 15.100 1.00 90.00 72 ASN A C 1
ATOM 608 O O . ASN A 1 72 ? -11.829 3.039 15.819 1.00 90.00 72 ASN A O 1
ATOM 612 N N . GLU A 1 73 ? -10.941 3.160 13.769 1.00 86.94 73 GLU A N 1
ATOM 613 C CA . GLU A 1 73 ? -12.227 3.019 13.083 1.00 86.94 73 GLU A CA 1
ATOM 614 C C . GLU A 1 73 ? -12.716 1.566 13.105 1.00 86.94 73 GLU A C 1
ATOM 616 O O . GLU A 1 73 ? -12.002 0.637 12.726 1.00 86.94 73 GLU A O 1
ATOM 621 N N . GLN A 1 74 ? -13.986 1.359 13.461 1.00 87.12 74 GLN A N 1
ATOM 622 C CA . GLN A 1 74 ? -14.584 0.018 13.529 1.00 87.12 74 GLN A CA 1
ATOM 623 C C . GLN A 1 74 ? -14.551 -0.717 12.175 1.00 87.12 74 GLN A C 1
ATOM 625 O O . GLN A 1 74 ? -14.491 -1.946 12.129 1.00 87.12 74 GLN A O 1
ATOM 630 N N . THR A 1 75 ? -14.565 0.035 11.072 1.00 85.75 75 THR A N 1
ATOM 631 C CA . THR A 1 75 ? -14.567 -0.471 9.693 1.00 85.75 75 THR A CA 1
ATOM 632 C C . THR A 1 75 ? -13.173 -0.536 9.064 1.00 85.75 75 THR A C 1
ATOM 634 O O . THR A 1 75 ? -13.065 -0.822 7.872 1.00 85.75 75 THR A O 1
ATOM 637 N N . VAL A 1 76 ? -12.089 -0.316 9.822 1.00 89.19 76 VAL A N 1
ATOM 638 C CA . VAL A 1 76 ? -10.728 -0.208 9.261 1.00 89.19 76 VAL A CA 1
ATOM 639 C C . VAL A 1 76 ? -10.334 -1.403 8.387 1.00 89.19 76 VAL A C 1
ATOM 641 O O . VAL A 1 76 ? -9.766 -1.216 7.317 1.00 89.19 76 VAL A O 1
ATOM 644 N N . ASN A 1 77 ? -10.701 -2.632 8.762 1.00 89.81 77 ASN A N 1
ATOM 645 C CA . ASN A 1 77 ? -10.383 -3.819 7.960 1.00 89.81 77 ASN A CA 1
ATOM 646 C C . ASN A 1 77 ? -11.093 -3.818 6.597 1.00 89.81 77 ASN A C 1
ATOM 648 O O . ASN A 1 77 ? -10.533 -4.302 5.616 1.00 89.81 77 ASN A O 1
ATOM 652 N N . ASP A 1 78 ? -12.317 -3.290 6.523 1.00 85.62 78 ASP A N 1
ATOM 653 C CA . ASP A 1 78 ? -13.035 -3.134 5.255 1.00 85.62 78 ASP A CA 1
ATOM 654 C C . ASP A 1 78 ? -12.418 -2.014 4.420 1.00 85.62 78 ASP A C 1
ATOM 656 O O . ASP A 1 78 ? -12.201 -2.194 3.224 1.00 85.62 78 ASP A O 1
ATOM 660 N N . ILE A 1 79 ? -12.026 -0.911 5.061 1.00 88.56 79 ILE A N 1
ATOM 661 C CA . ILE A 1 79 ? -11.337 0.192 4.390 1.00 88.56 79 ILE A CA 1
ATOM 662 C C . ILE A 1 79 ? -9.995 -0.270 3.809 1.00 88.56 79 ILE A C 1
ATOM 664 O O . ILE A 1 79 ? -9.689 0.052 2.665 1.00 88.56 79 ILE A O 1
ATOM 668 N N . LEU A 1 80 ? -9.222 -1.087 4.533 1.00 91.94 80 LEU A N 1
ATOM 669 C CA . LEU A 1 80 ? -7.977 -1.670 4.021 1.00 91.94 80 LEU A CA 1
ATOM 670 C C . LEU A 1 80 ? -8.214 -2.537 2.780 1.00 91.94 80 LEU A C 1
ATOM 672 O O . LEU A 1 80 ? -7.427 -2.476 1.835 1.00 91.94 80 LEU A O 1
ATOM 676 N N . ARG A 1 81 ? -9.306 -3.309 2.740 1.00 89.50 81 ARG A N 1
ATOM 677 C CA . ARG A 1 81 ? -9.670 -4.093 1.549 1.00 89.50 81 ARG A CA 1
ATOM 678 C C . ARG A 1 81 ? -10.048 -3.198 0.374 1.00 89.50 81 ARG A C 1
ATOM 680 O O . ARG A 1 81 ? -9.644 -3.493 -0.745 1.00 89.50 81 ARG A O 1
ATOM 687 N N . SER A 1 82 ? -10.763 -2.103 0.614 1.00 87.69 82 SER A N 1
ATOM 688 C CA . SER A 1 82 ? -11.073 -1.124 -0.431 1.00 87.69 82 SER A CA 1
ATOM 689 C C . SER A 1 82 ? -9.815 -0.418 -0.945 1.00 87.69 82 SER A C 1
ATOM 691 O O . SER A 1 82 ? -9.635 -0.316 -2.153 1.00 87.69 82 SER A O 1
ATOM 693 N N . ILE A 1 83 ? -8.887 -0.019 -0.066 1.00 91.81 83 ILE A N 1
ATOM 694 C CA . ILE A 1 83 ? -7.579 0.530 -0.473 1.00 91.81 83 ILE A CA 1
ATOM 695 C C . ILE A 1 83 ? -6.808 -0.494 -1.316 1.00 91.81 83 ILE A C 1
ATOM 697 O O . ILE A 1 83 ? -6.206 -0.131 -2.322 1.00 91.81 83 ILE A O 1
ATOM 701 N N . ALA A 1 84 ? -6.866 -1.782 -0.963 1.00 92.88 84 ALA A N 1
ATOM 702 C CA . ALA A 1 84 ? -6.238 -2.830 -1.761 1.00 92.88 84 ALA A CA 1
ATOM 703 C C . ALA A 1 84 ? -6.837 -2.947 -3.175 1.00 92.88 84 ALA A C 1
ATOM 705 O O . ALA A 1 84 ? -6.095 -3.231 -4.111 1.00 92.88 84 ALA A O 1
ATOM 706 N N . GLN A 1 85 ? -8.138 -2.692 -3.357 1.00 90.56 85 GLN A N 1
ATOM 707 C CA . GLN A 1 85 ? -8.744 -2.616 -4.695 1.00 90.56 85 GLN A CA 1
ATOM 708 C C . GLN A 1 85 ? -8.221 -1.411 -5.485 1.00 90.56 85 GLN A C 1
ATOM 710 O O . GLN A 1 85 ? -7.953 -1.523 -6.677 1.00 90.56 85 GLN A O 1
ATOM 715 N N . LEU A 1 86 ? -8.006 -0.269 -4.827 1.00 92.50 86 LEU A N 1
ATOM 716 C CA . LEU A 1 86 ? -7.488 0.942 -5.475 1.00 92.50 86 LEU A CA 1
ATOM 717 C C . LEU A 1 86 ? -6.039 0.799 -5.969 1.00 92.50 86 LEU A C 1
ATOM 719 O O . LEU A 1 86 ? -5.638 1.505 -6.890 1.00 92.50 86 LEU A O 1
ATOM 723 N N . LEU A 1 87 ? -5.266 -0.150 -5.432 1.00 94.62 87 LEU A N 1
ATOM 724 C CA . LEU A 1 87 ? -3.937 -0.489 -5.960 1.00 94.62 87 LEU A CA 1
ATOM 725 C C . LEU A 1 87 ? -3.972 -1.074 -7.379 1.00 94.62 87 LEU A C 1
ATOM 727 O O . LEU A 1 87 ? -2.944 -1.081 -8.047 1.00 94.62 87 LEU A O 1
ATOM 731 N N . LEU A 1 88 ? -5.122 -1.590 -7.824 1.00 92.62 88 LEU A N 1
ATOM 732 C CA . LEU A 1 88 ? -5.319 -2.124 -9.176 1.00 92.62 88 LEU A CA 1
ATOM 733 C C . LEU A 1 88 ? -5.690 -1.037 -10.198 1.00 92.62 88 LEU A C 1
ATOM 735 O O . LEU A 1 88 ? -5.880 -1.357 -11.367 1.00 92.62 88 LEU A O 1
ATOM 739 N N . ASN A 1 89 ? -5.847 0.219 -9.769 1.00 92.00 89 ASN A N 1
ATOM 740 C CA . ASN A 1 89 ? -6.242 1.311 -10.651 1.00 92.00 89 ASN A CA 1
ATOM 741 C C . ASN A 1 89 ? -5.106 1.701 -11.615 1.00 92.00 89 ASN A C 1
ATOM 743 O O . ASN A 1 89 ? -3.939 1.693 -11.229 1.00 92.00 89 ASN A O 1
ATOM 747 N N . GLU A 1 90 ? -5.459 2.073 -12.848 1.00 89.69 90 GLU A N 1
ATOM 748 C CA . GLU A 1 90 ? -4.504 2.497 -13.884 1.00 89.69 90 GLU A CA 1
ATOM 749 C C . GLU A 1 90 ? -3.977 3.930 -13.682 1.00 89.69 90 GLU A C 1
ATOM 751 O O . GLU A 1 90 ? -2.957 4.293 -14.259 1.00 89.69 90 GLU A O 1
ATOM 756 N N . ASP A 1 91 ? -4.654 4.762 -12.880 1.00 92.56 91 ASP A N 1
ATOM 757 C CA . ASP A 1 91 ? -4.167 6.098 -12.532 1.00 92.56 91 ASP A CA 1
ATOM 758 C C . ASP A 1 91 ? -3.037 5.987 -11.494 1.00 92.56 91 ASP A C 1
ATOM 760 O O . ASP A 1 91 ? -3.277 5.626 -10.334 1.00 92.56 91 ASP A O 1
ATOM 764 N N . ASP A 1 92 ? -1.821 6.365 -11.907 1.00 95.69 92 ASP A N 1
ATOM 765 C CA . ASP A 1 92 ? -0.604 6.405 -11.081 1.00 95.69 92 ASP A CA 1
ATOM 766 C C . ASP A 1 92 ? -0.826 7.093 -9.723 1.00 95.69 92 ASP A C 1
ATOM 768 O O . ASP A 1 92 ? -0.291 6.678 -8.694 1.00 95.69 92 ASP A O 1
ATOM 772 N N . ARG A 1 93 ? -1.647 8.151 -9.675 1.00 95.00 93 ARG A N 1
ATOM 773 C CA . ARG A 1 93 ? -1.945 8.857 -8.422 1.00 95.00 93 ARG A CA 1
ATOM 774 C C . ARG A 1 93 ? -2.821 8.029 -7.503 1.00 95.00 93 ARG A C 1
ATOM 776 O O . ARG A 1 93 ? -2.631 8.087 -6.290 1.00 95.00 93 ARG A O 1
ATOM 783 N N . ILE A 1 94 ? -3.774 7.275 -8.043 1.00 94.12 94 ILE A N 1
ATOM 784 C CA . ILE A 1 94 ? -4.660 6.433 -7.238 1.00 94.12 94 ILE A CA 1
ATOM 785 C C . ILE A 1 94 ? -3.879 5.245 -6.679 1.00 94.12 94 ILE A C 1
ATOM 787 O O . ILE A 1 94 ? -3.874 5.052 -5.459 1.00 94.12 94 ILE A O 1
ATOM 791 N N . CYS A 1 95 ? -3.190 4.476 -7.525 1.00 95.69 95 CYS A N 1
ATOM 792 C CA . CYS A 1 95 ? -2.461 3.297 -7.059 1.00 95.69 95 CYS A CA 1
ATOM 793 C C . CYS A 1 95 ? -1.241 3.689 -6.200 1.00 95.69 95 CYS A C 1
ATOM 795 O O . CYS A 1 95 ? -1.042 3.113 -5.127 1.00 95.69 95 CYS A O 1
ATOM 797 N N . GLY A 1 96 ? -0.506 4.744 -6.570 1.00 97.50 96 GLY A N 1
ATOM 798 C CA . GLY A 1 96 ? 0.625 5.273 -5.808 1.00 97.50 96 GLY A CA 1
ATOM 799 C C . GLY A 1 96 ? 0.240 5.784 -4.417 1.00 97.50 96 GLY A C 1
ATOM 800 O O . GLY A 1 96 ? 0.876 5.399 -3.431 1.00 97.50 96 GLY A O 1
ATOM 801 N N . ASN A 1 97 ? -0.826 6.588 -4.297 1.00 97.50 97 ASN A N 1
ATOM 802 C CA . ASN A 1 97 ? -1.307 7.062 -2.992 1.00 97.50 97 ASN A CA 1
ATOM 803 C C . ASN A 1 97 ? -1.868 5.915 -2.144 1.00 97.50 97 ASN A C 1
ATOM 805 O O . ASN A 1 97 ? -1.641 5.873 -0.935 1.00 97.50 97 ASN A O 1
ATOM 809 N N . SER A 1 98 ? -2.563 4.961 -2.768 1.00 97.12 98 SER A N 1
ATOM 810 C CA . SER A 1 98 ? -3.074 3.772 -2.077 1.00 97.12 98 SER A CA 1
ATOM 811 C C . SER A 1 98 ? -1.935 2.933 -1.496 1.00 97.12 98 SER A C 1
ATOM 813 O O . SER A 1 98 ? -2.018 2.499 -0.346 1.00 97.12 98 SER A O 1
ATOM 815 N N . ALA A 1 99 ? -0.835 2.771 -2.242 1.00 98.19 99 ALA A N 1
ATOM 816 C CA . ALA A 1 99 ? 0.364 2.093 -1.759 1.00 98.19 99 ALA A CA 1
ATOM 817 C C . ALA A 1 99 ? 1.009 2.862 -0.598 1.00 98.19 99 ALA A C 1
ATOM 819 O O . ALA A 1 99 ? 1.343 2.260 0.417 1.00 98.19 99 ALA A O 1
ATOM 820 N N . TYR A 1 100 ? 1.109 4.191 -0.688 1.00 98.31 100 TYR A N 1
ATOM 821 C CA . TYR A 1 100 ? 1.648 5.018 0.397 1.00 98.31 100 TYR A CA 1
ATOM 822 C C . TYR A 1 100 ? 0.830 4.910 1.691 1.00 98.31 100 TYR A C 1
ATOM 824 O O . TYR A 1 100 ? 1.392 4.750 2.778 1.00 98.31 100 TYR A O 1
ATOM 832 N N . ILE A 1 101 ? -0.500 4.974 1.586 1.00 97.44 101 ILE A N 1
ATOM 833 C CA . ILE A 1 101 ? -1.414 4.846 2.728 1.00 97.44 101 ILE A CA 1
ATOM 834 C C . ILE A 1 101 ? -1.306 3.448 3.345 1.00 97.44 101 ILE A C 1
ATOM 836 O O . ILE A 1 101 ? -1.211 3.324 4.569 1.00 97.44 101 ILE A O 1
ATOM 840 N N . MET A 1 102 ? -1.282 2.398 2.515 1.00 97.62 102 MET A N 1
ATOM 841 C CA . MET A 1 102 ? -1.104 1.021 2.981 1.00 97.62 102 MET A CA 1
ATOM 842 C C . MET A 1 102 ? 0.230 0.869 3.723 1.00 97.62 102 MET A C 1
ATOM 844 O O . MET A 1 102 ? 0.229 0.421 4.867 1.00 97.62 102 MET A O 1
ATOM 848 N N . GLY A 1 103 ? 1.338 1.318 3.123 1.00 97.56 103 GLY A N 1
ATOM 849 C CA . GLY A 1 103 ? 2.676 1.313 3.722 1.00 97.56 103 GLY A CA 1
ATOM 850 C C . GLY A 1 103 ? 2.741 2.060 5.054 1.00 97.56 103 GLY A C 1
ATOM 851 O O . GLY A 1 103 ? 3.244 1.534 6.043 1.00 97.56 103 GLY A O 1
ATOM 852 N N . SER A 1 104 ? 2.148 3.254 5.113 1.00 97.69 104 SER A N 1
ATOM 853 C CA . SER A 1 104 ? 2.071 4.058 6.342 1.00 97.69 104 SER A CA 1
ATOM 854 C C . SER A 1 104 ? 1.271 3.357 7.442 1.00 97.69 104 SER A C 1
ATOM 856 O O . SER A 1 104 ? 1.632 3.425 8.615 1.00 97.69 104 SER A O 1
ATOM 858 N N . THR A 1 105 ? 0.202 2.650 7.068 1.00 96.81 105 THR A N 1
ATOM 859 C CA . THR A 1 105 ? -0.632 1.881 7.999 1.00 96.81 105 THR A CA 1
ATOM 860 C C . THR A 1 105 ? 0.151 0.710 8.583 1.00 96.81 105 THR A C 1
ATOM 862 O O . THR A 1 105 ? 0.253 0.587 9.806 1.00 96.81 105 THR A O 1
ATOM 865 N N . VAL A 1 106 ? 0.748 -0.128 7.728 1.00 96.69 106 VAL A N 1
ATOM 866 C CA . VAL A 1 106 ? 1.523 -1.302 8.167 1.00 96.69 106 VAL A CA 1
ATOM 867 C C . VAL A 1 106 ? 2.844 -0.930 8.847 1.00 96.69 106 VAL A C 1
ATOM 869 O O . VAL A 1 106 ? 3.502 -1.795 9.409 1.00 96.69 106 VAL A O 1
ATOM 872 N N . GLY A 1 107 ? 3.211 0.354 8.878 1.00 96.12 107 GLY A N 1
ATOM 873 C CA . GLY A 1 107 ? 4.332 0.878 9.664 1.00 96.12 107 GLY A CA 1
ATOM 874 C C . GLY A 1 107 ? 4.154 0.806 11.184 1.00 96.12 107 GLY A C 1
ATOM 875 O O . GLY A 1 107 ? 5.069 1.172 11.915 1.00 96.12 107 GLY A O 1
ATOM 876 N N . THR A 1 108 ? 2.999 0.350 11.677 1.00 96.00 108 THR A N 1
ATOM 877 C CA . THR A 1 108 ? 2.708 0.194 13.111 1.00 96.00 108 THR A CA 1
ATOM 878 C C . THR A 1 108 ? 2.301 -1.243 13.438 1.00 96.00 108 THR A C 1
ATOM 880 O O . THR A 1 108 ? 1.709 -1.928 12.605 1.00 96.00 108 THR A O 1
ATOM 883 N N . GLU A 1 109 ? 2.549 -1.700 14.671 1.00 95.38 109 GLU A N 1
ATOM 884 C CA . GLU A 1 109 ? 2.152 -3.050 15.115 1.00 95.38 109 GLU A CA 1
ATOM 885 C C . GLU A 1 109 ? 0.633 -3.279 15.021 1.00 95.38 109 GLU A C 1
ATOM 887 O O . GLU A 1 109 ? 0.170 -4.320 14.542 1.00 95.38 109 GLU A O 1
ATOM 892 N N . LEU A 1 110 ? -0.161 -2.279 15.424 1.00 95.94 110 LEU A N 1
ATOM 893 C CA . LEU A 1 110 ? -1.618 -2.328 15.302 1.00 95.94 110 LEU A CA 1
ATOM 894 C C . LEU A 1 110 ? -2.047 -2.375 13.826 1.00 95.94 110 LEU A C 1
ATOM 896 O O . LEU A 1 110 ? -2.931 -3.148 13.460 1.00 95.94 110 LEU A O 1
ATOM 900 N N . GLY A 1 111 ? -1.387 -1.608 12.958 1.00 96.88 111 GLY A N 1
ATOM 901 C CA . GLY A 1 111 ? -1.653 -1.625 11.523 1.00 96.88 111 GLY A CA 1
ATOM 902 C C . GLY A 1 111 ? -1.318 -2.959 10.860 1.00 96.88 111 GLY A C 1
ATOM 903 O O . GLY A 1 111 ? -2.122 -3.450 10.070 1.00 96.88 111 GLY A O 1
ATOM 904 N N . LEU A 1 112 ? -0.205 -3.605 11.229 1.00 95.75 112 LEU A N 1
ATOM 905 C CA . LEU A 1 112 ? 0.111 -4.975 10.798 1.00 95.75 112 LEU A CA 1
ATOM 906 C C . LEU A 1 112 ? -0.944 -5.978 11.275 1.00 95.75 112 LEU A C 1
ATOM 908 O O . LEU A 1 112 ? -1.366 -6.847 10.512 1.00 95.75 112 LEU A O 1
ATOM 912 N N . THR A 1 113 ? -1.430 -5.831 12.508 1.00 95.50 113 THR A N 1
ATOM 913 C CA . THR A 1 113 ? -2.506 -6.678 13.046 1.00 95.50 113 THR A CA 1
ATOM 914 C C . THR A 1 113 ? -3.784 -6.558 12.209 1.00 95.50 113 THR A C 1
ATOM 916 O O . THR A 1 113 ? -4.393 -7.571 11.843 1.00 95.50 113 THR A O 1
ATOM 919 N N . HIS A 1 114 ? -4.176 -5.332 11.852 1.00 94.88 114 HIS A N 1
ATOM 920 C CA . HIS A 1 114 ? -5.314 -5.085 10.967 1.00 94.88 114 HIS A CA 1
ATOM 921 C C . HIS A 1 114 ? -5.073 -5.599 9.547 1.00 94.88 114 HIS A C 1
ATOM 923 O O . HIS A 1 114 ? -5.953 -6.244 8.980 1.00 94.88 114 HIS A O 1
ATOM 929 N N . PHE A 1 115 ? -3.871 -5.412 9.002 1.00 94.69 115 PHE A N 1
ATOM 930 C CA . PHE A 1 115 ? -3.475 -5.947 7.701 1.00 94.69 115 PHE A CA 1
ATOM 931 C C . PHE A 1 115 ? -3.641 -7.471 7.644 1.00 94.69 115 PHE A C 1
ATOM 933 O O . PHE A 1 115 ? -4.371 -7.986 6.797 1.00 94.69 115 PHE A O 1
ATOM 940 N N . PHE A 1 116 ? -3.062 -8.214 8.588 1.00 92.81 116 PHE A N 1
ATOM 941 C CA . PHE A 1 116 ? -3.212 -9.670 8.603 1.00 92.81 116 PHE A CA 1
ATOM 942 C C . PHE A 1 116 ? -4.655 -10.100 8.895 1.00 92.81 116 PHE A C 1
ATOM 944 O O . PHE A 1 116 ? -5.141 -11.089 8.350 1.00 92.81 116 PHE A O 1
ATOM 951 N N . THR A 1 117 ? -5.406 -9.336 9.687 1.00 91.50 117 THR A N 1
ATOM 952 C CA . THR A 1 117 ? -6.841 -9.601 9.870 1.00 91.50 117 THR A CA 1
ATOM 953 C C . THR A 1 117 ? -7.629 -9.404 8.569 1.00 91.50 117 THR A C 1
ATOM 955 O O . THR A 1 117 ? -8.556 -10.168 8.286 1.00 91.50 117 THR A O 1
ATOM 958 N N . ALA A 1 118 ? -7.260 -8.410 7.760 1.00 89.94 118 ALA A N 1
ATOM 959 C CA . ALA A 1 118 ? -7.905 -8.107 6.492 1.00 89.94 118 ALA A CA 1
ATOM 960 C C . ALA A 1 118 ? -7.585 -9.140 5.397 1.00 89.94 118 ALA A C 1
ATOM 962 O O . ALA A 1 118 ? -8.488 -9.454 4.613 1.00 89.94 118 ALA A O 1
ATOM 963 N N . PHE A 1 119 ? -6.357 -9.684 5.378 1.00 88.56 119 PHE A N 1
ATOM 964 C CA . PHE A 1 119 ? -5.818 -10.453 4.245 1.00 88.56 119 PHE A CA 1
ATOM 965 C C . PHE A 1 119 ? -5.386 -11.907 4.545 1.00 88.56 119 PHE A C 1
ATOM 967 O O . PHE A 1 119 ? -5.236 -12.682 3.602 1.00 88.56 119 PHE A O 1
ATOM 974 N N . SER A 1 120 ? -5.228 -12.329 5.808 1.00 74.06 120 SER A N 1
ATOM 975 C CA . SER A 1 120 ? -4.663 -13.655 6.154 1.00 74.06 120 SER A CA 1
ATOM 976 C C . SER A 1 120 ? -5.685 -14.769 6.405 1.00 74.06 120 SER A C 1
ATOM 978 O O . SER A 1 120 ? -5.294 -15.910 6.642 1.00 74.06 120 SER A O 1
ATOM 980 N N . ARG A 1 121 ? -6.996 -14.494 6.378 1.00 54.50 121 ARG A N 1
ATOM 981 C CA . ARG A 1 121 ? -8.035 -15.509 6.639 1.00 54.50 121 ARG A CA 1
ATOM 982 C C . ARG A 1 121 ? -8.827 -15.816 5.378 1.00 54.50 121 ARG A C 1
ATOM 984 O O . ARG A 1 121 ? -9.362 -14.889 4.786 1.00 54.50 121 ARG A O 1
ATOM 991 N N . ASN A 1 122 ? -8.903 -17.109 5.027 1.00 49.25 122 ASN A N 1
ATOM 992 C CA . ASN A 1 122 ? -9.782 -17.713 4.019 1.00 49.25 122 ASN A CA 1
ATOM 993 C C . ASN A 1 122 ? -10.129 -16.756 2.882 1.00 49.25 122 ASN A C 1
ATOM 995 O O . ASN A 1 122 ? -11.163 -16.090 2.944 1.00 49.25 122 ASN A O 1
ATOM 999 N N . ARG A 1 123 ? -9.256 -16.696 1.864 1.00 54.69 123 ARG A N 1
ATOM 1000 C CA . ARG A 1 123 ? -9.515 -15.955 0.626 1.00 54.69 123 ARG A CA 1
ATOM 1001 C C . ARG A 1 123 ? -10.908 -16.339 0.126 1.00 54.69 123 ARG A C 1
ATOM 1003 O O . ARG A 1 123 ? -11.097 -17.397 -0.466 1.00 54.69 123 ARG A O 1
ATOM 1010 N N . THR A 1 124 ? -11.897 -15.491 0.388 1.00 56.75 124 THR A N 1
ATOM 1011 C CA . THR A 1 124 ? -13.114 -15.505 -0.414 1.00 56.75 124 THR A CA 1
ATOM 1012 C C . THR A 1 124 ? -12.685 -15.159 -1.837 1.00 56.75 124 THR A C 1
ATOM 1014 O O . THR A 1 124 ? -11.693 -14.447 -2.010 1.00 56.75 124 THR A O 1
ATOM 1017 N N . SER A 1 125 ? -13.390 -15.645 -2.858 1.00 56.94 125 SER A N 1
ATOM 1018 C CA . SER A 1 125 ? -13.007 -15.451 -4.269 1.00 56.94 125 SER A CA 1
ATOM 1019 C C . SER A 1 125 ? -12.770 -13.986 -4.674 1.00 56.94 125 SER A C 1
ATOM 1021 O O . SER A 1 125 ? -12.176 -13.742 -5.716 1.00 56.94 125 SER A O 1
ATOM 1023 N N . ASN A 1 126 ? -13.214 -13.024 -3.856 1.00 61.97 126 ASN A N 1
ATOM 1024 C CA . ASN A 1 126 ? -13.193 -11.592 -4.144 1.00 61.97 126 ASN A CA 1
ATOM 1025 C C . ASN A 1 126 ? -12.156 -10.803 -3.318 1.00 61.97 126 ASN A C 1
ATOM 1027 O O . ASN A 1 126 ? -12.152 -9.573 -3.364 1.00 61.97 126 ASN A O 1
ATOM 1031 N N . THR A 1 127 ? -11.297 -11.465 -2.535 1.00 74.94 127 THR A N 1
ATOM 1032 C CA . THR A 1 127 ? -10.239 -10.769 -1.784 1.00 74.94 127 THR A CA 1
ATOM 1033 C C . THR A 1 127 ? -9.048 -10.481 -2.699 1.00 74.94 127 THR A C 1
ATOM 1035 O O . THR A 1 127 ? -8.496 -11.407 -3.293 1.00 74.94 127 THR A O 1
ATOM 1038 N N . VAL A 1 128 ? -8.623 -9.213 -2.783 1.00 87.56 128 VAL A N 1
ATOM 1039 C CA . VAL A 1 128 ? -7.403 -8.821 -3.511 1.00 87.56 128 VAL A CA 1
ATOM 1040 C C . VAL A 1 128 ? -6.208 -9.589 -2.969 1.00 87.56 128 VAL A C 1
ATOM 1042 O O . VAL A 1 128 ? -5.948 -9.595 -1.764 1.00 87.56 128 VAL A O 1
ATOM 1045 N N . ASP A 1 129 ? -5.445 -10.190 -3.874 1.00 92.00 129 ASP A N 1
ATOM 1046 C CA . ASP A 1 129 ? -4.128 -10.718 -3.554 1.00 92.00 129 ASP A CA 1
ATOM 1047 C C . ASP A 1 129 ? -3.127 -9.559 -3.438 1.00 92.00 129 ASP A C 1
ATOM 1049 O O . ASP A 1 129 ? -2.468 -9.168 -4.402 1.00 92.00 129 ASP A O 1
ATOM 1053 N N . ILE A 1 130 ? -3.060 -8.972 -2.243 1.00 93.50 130 ILE A N 1
ATOM 1054 C CA . ILE A 1 130 ? -2.266 -7.770 -1.974 1.00 93.50 130 ILE A CA 1
ATOM 1055 C C . ILE A 1 130 ? -0.775 -7.965 -2.276 1.00 93.50 130 ILE A C 1
ATOM 1057 O O . ILE A 1 130 ? -0.134 -7.060 -2.807 1.00 93.50 130 ILE A O 1
ATOM 1061 N N . VAL A 1 131 ? -0.227 -9.156 -2.012 1.00 94.50 131 VAL A N 1
ATOM 1062 C CA . VAL A 1 131 ? 1.186 -9.460 -2.284 1.00 94.50 131 VAL A CA 1
ATOM 1063 C C . VAL A 1 131 ? 1.418 -9.522 -3.790 1.00 94.50 131 VAL A C 1
ATOM 1065 O O . VAL A 1 131 ? 2.361 -8.908 -4.291 1.00 94.50 131 VAL A O 1
ATOM 1068 N N . GLN A 1 132 ? 0.528 -10.185 -4.535 1.00 95.56 132 GLN A N 1
ATOM 1069 C CA . GLN A 1 132 ? 0.606 -10.226 -5.994 1.00 95.56 132 GLN A CA 1
ATOM 1070 C C . GLN A 1 132 ? 0.487 -8.832 -6.625 1.00 95.56 132 GLN A C 1
ATOM 1072 O O . GLN A 1 132 ? 1.179 -8.558 -7.609 1.00 95.56 132 GLN A O 1
ATOM 1077 N N . VAL A 1 133 ? -0.376 -7.963 -6.090 1.00 96.44 133 VAL A N 1
ATOM 1078 C CA . VAL A 1 133 ? -0.563 -6.592 -6.591 1.00 96.44 133 VAL A CA 1
ATOM 1079 C C . VAL A 1 133 ? 0.657 -5.722 -6.307 1.00 96.44 133 VAL A C 1
ATOM 1081 O O . VAL A 1 133 ? 1.195 -5.120 -7.233 1.00 96.44 133 VAL A O 1
ATOM 1084 N N . LEU A 1 134 ? 1.164 -5.717 -5.072 1.00 97.69 134 LEU A N 1
ATOM 1085 C CA . LEU A 1 134 ? 2.381 -4.975 -4.729 1.00 97.69 134 LEU A CA 1
ATOM 1086 C C . LEU A 1 134 ? 3.593 -5.476 -5.531 1.00 97.69 134 LEU A C 1
ATOM 1088 O O . LEU A 1 134 ? 4.388 -4.673 -6.007 1.00 97.69 134 LEU A O 1
ATOM 1092 N N . CYS A 1 135 ? 3.700 -6.790 -5.762 1.00 97.31 135 CYS A N 1
ATOM 1093 C CA . CYS A 1 135 ? 4.736 -7.374 -6.614 1.00 97.31 135 CYS A CA 1
ATOM 1094 C C . CYS A 1 135 ? 4.668 -6.849 -8.060 1.00 97.31 135 CYS A C 1
ATOM 1096 O O . CYS A 1 135 ? 5.711 -6.557 -8.646 1.00 97.31 135 CYS A O 1
ATOM 1098 N N . LYS A 1 136 ? 3.462 -6.680 -8.623 1.00 97.12 136 LYS A N 1
ATOM 1099 C CA . LYS A 1 136 ? 3.271 -6.062 -9.948 1.00 97.12 136 LYS A CA 1
ATOM 1100 C C . LYS A 1 136 ? 3.662 -4.584 -9.951 1.00 97.12 136 LYS A C 1
ATOM 1102 O O . LYS A 1 136 ? 4.325 -4.154 -10.888 1.00 97.12 136 LYS A O 1
ATOM 1107 N N . LEU A 1 137 ? 3.321 -3.832 -8.901 1.00 97.81 137 LEU A N 1
ATOM 1108 C CA . LEU A 1 137 ? 3.687 -2.415 -8.783 1.00 97.81 137 LEU A CA 1
ATOM 1109 C C . LEU A 1 137 ? 5.204 -2.181 -8.693 1.00 97.81 137 LEU A C 1
ATOM 1111 O O . LEU A 1 137 ? 5.668 -1.109 -9.062 1.00 97.81 137 LEU A O 1
ATOM 1115 N N . LEU A 1 138 ? 6.007 -3.175 -8.295 1.00 98.25 138 LEU A N 1
ATOM 1116 C CA . LEU A 1 138 ? 7.471 -3.072 -8.395 1.00 98.25 138 LEU A CA 1
ATOM 1117 C C . LEU A 1 138 ? 7.977 -2.975 -9.844 1.00 98.25 138 LEU A C 1
ATOM 1119 O O . LEU A 1 138 ? 9.085 -2.506 -10.067 1.00 98.25 138 LEU A O 1
ATOM 1123 N N . ALA A 1 139 ? 7.188 -3.417 -10.822 1.00 96.75 139 ALA A N 1
ATOM 1124 C CA . ALA A 1 139 ? 7.504 -3.300 -12.244 1.00 96.75 139 ALA A CA 1
ATOM 1125 C C . ALA A 1 139 ? 6.754 -2.135 -12.923 1.00 96.75 139 ALA A C 1
ATOM 1127 O O . ALA A 1 139 ? 6.705 -2.080 -14.152 1.00 96.75 139 ALA A O 1
ATOM 1128 N N . HIS A 1 140 ? 6.138 -1.231 -12.148 1.00 97.00 140 HIS A N 1
ATOM 1129 C CA . HIS A 1 140 ? 5.399 -0.091 -12.693 1.00 97.00 140 HIS A CA 1
ATOM 1130 C C . HIS A 1 140 ? 6.333 0.917 -13.376 1.00 97.00 140 HIS A C 1
ATOM 1132 O O . HIS A 1 140 ? 7.484 1.085 -12.975 1.00 97.00 140 HIS A O 1
ATOM 1138 N N . SER A 1 141 ? 5.832 1.623 -14.394 1.00 96.19 141 SER A N 1
ATOM 1139 C CA . SER A 1 141 ? 6.596 2.680 -15.075 1.00 96.19 141 SER A CA 1
ATOM 1140 C C . SER A 1 141 ? 6.744 3.945 -14.233 1.00 96.19 141 SER A C 1
ATOM 1142 O O . SER A 1 141 ? 7.702 4.697 -14.412 1.00 96.19 141 SER A O 1
ATOM 1144 N N . ASP A 1 142 ? 5.799 4.185 -13.324 1.00 97.31 142 ASP A N 1
ATOM 1145 C CA . ASP A 1 142 ? 5.839 5.323 -12.411 1.00 97.31 142 ASP A CA 1
ATOM 1146 C C . ASP A 1 142 ? 6.699 5.023 -11.175 1.00 97.31 142 ASP A C 1
ATOM 1148 O O . ASP A 1 142 ? 6.462 4.076 -10.422 1.00 97.31 142 ASP A O 1
ATOM 1152 N N . SER A 1 143 ? 7.707 5.865 -10.951 1.00 96.81 143 SER A N 1
ATOM 1153 C CA . SER A 1 143 ? 8.688 5.663 -9.882 1.00 96.81 143 SER A CA 1
ATOM 1154 C C . SER A 1 143 ? 8.126 5.882 -8.472 1.00 96.81 143 SER A C 1
ATOM 1156 O O . SER A 1 143 ? 8.647 5.291 -7.524 1.00 96.81 143 SER A O 1
ATOM 1158 N N . GLU A 1 144 ? 7.078 6.700 -8.316 1.00 96.56 144 GLU A N 1
ATOM 1159 C CA . GLU A 1 144 ? 6.424 6.929 -7.021 1.00 96.56 144 GLU A CA 1
ATOM 1160 C C . GLU A 1 144 ? 5.637 5.672 -6.611 1.00 96.56 144 GLU A C 1
ATOM 1162 O O . GLU A 1 144 ? 5.757 5.208 -5.474 1.00 96.56 144 GLU A O 1
ATOM 1167 N N . CYS A 1 145 ? 4.939 5.041 -7.560 1.00 98.00 145 CYS A N 1
ATOM 1168 C CA . CYS A 1 145 ? 4.283 3.746 -7.374 1.00 98.00 145 CYS A CA 1
ATOM 1169 C C . CYS A 1 145 ? 5.275 2.650 -6.969 1.00 98.00 145 CYS A C 1
ATOM 1171 O O . CYS A 1 145 ? 5.045 1.951 -5.978 1.00 98.00 145 CYS A O 1
ATOM 1173 N N . VAL A 1 146 ? 6.401 2.532 -7.686 1.00 98.56 146 VAL A N 1
ATOM 1174 C CA . VAL A 1 146 ? 7.457 1.551 -7.370 1.00 98.56 146 VAL A CA 1
ATOM 1175 C C . VAL A 1 146 ? 8.014 1.788 -5.966 1.00 98.56 146 VAL A C 1
ATOM 1177 O O . VAL A 1 146 ? 8.136 0.844 -5.184 1.00 98.56 146 VAL A O 1
ATOM 1180 N N . LEU A 1 147 ? 8.322 3.043 -5.618 1.00 98.50 147 LEU A N 1
ATOM 1181 C CA . LEU A 1 147 ? 8.844 3.408 -4.302 1.00 98.50 147 LEU A CA 1
ATOM 1182 C C . LEU A 1 147 ? 7.875 3.038 -3.175 1.00 98.50 147 LEU A C 1
ATOM 1184 O O . LEU A 1 147 ? 8.291 2.425 -2.189 1.00 98.50 147 LEU A O 1
ATOM 1188 N N . ASN A 1 148 ? 6.597 3.384 -3.326 1.00 98.56 148 ASN A N 1
ATOM 1189 C CA . ASN A 1 148 ? 5.579 3.132 -2.309 1.00 98.56 148 ASN A CA 1
ATOM 1190 C C . ASN A 1 148 ? 5.277 1.633 -2.167 1.00 98.56 148 ASN A C 1
ATOM 1192 O O . ASN A 1 148 ? 5.111 1.144 -1.047 1.00 98.56 148 ASN A O 1
ATOM 1196 N N . ALA A 1 149 ? 5.269 0.878 -3.271 1.00 98.50 149 ALA A N 1
ATOM 1197 C CA . ALA A 1 149 ? 5.120 -0.575 -3.239 1.00 98.50 149 ALA A CA 1
ATOM 1198 C C . ALA A 1 149 ? 6.318 -1.258 -2.564 1.00 98.50 149 ALA A C 1
ATOM 1200 O O . ALA A 1 149 ? 6.129 -2.107 -1.690 1.00 98.50 149 ALA A O 1
ATOM 1201 N N . ALA A 1 150 ? 7.543 -0.844 -2.907 1.00 98.38 150 ALA A N 1
ATOM 1202 C CA . ALA A 1 150 ? 8.763 -1.344 -2.280 1.00 98.38 150 ALA A CA 1
ATOM 1203 C C . ALA A 1 150 ? 8.795 -1.032 -0.779 1.00 98.38 150 ALA A C 1
ATOM 1205 O O . ALA A 1 150 ? 9.099 -1.913 0.019 1.00 98.38 150 ALA A O 1
ATOM 1206 N N . GLY A 1 151 ? 8.433 0.193 -0.386 1.00 98.19 151 GLY A N 1
ATOM 1207 C CA . GLY A 1 151 ? 8.341 0.582 1.022 1.00 98.19 151 GLY A CA 1
ATOM 1208 C C . GLY A 1 151 ? 7.325 -0.267 1.783 1.00 98.19 151 GLY A C 1
ATOM 1209 O O . GLY A 1 151 ? 7.650 -0.825 2.824 1.00 98.19 151 GLY A O 1
ATOM 1210 N N . THR A 1 152 ? 6.130 -0.452 1.216 1.00 98.38 152 THR A N 1
ATOM 1211 C CA . THR A 1 152 ? 5.070 -1.274 1.824 1.00 98.38 152 THR A CA 1
ATOM 1212 C C . THR A 1 152 ? 5.516 -2.723 2.029 1.00 98.38 152 THR A C 1
ATOM 1214 O O . THR A 1 152 ? 5.365 -3.263 3.124 1.00 98.38 152 THR A O 1
ATOM 1217 N N . LEU A 1 153 ? 6.098 -3.355 1.002 1.00 98.06 153 LEU A N 1
ATOM 1218 C CA . LEU A 1 153 ? 6.610 -4.727 1.099 1.00 98.06 153 LEU A CA 1
ATOM 1219 C C . LEU A 1 153 ? 7.771 -4.835 2.094 1.00 98.06 153 LEU A C 1
ATOM 1221 O O . LEU A 1 153 ? 7.788 -5.765 2.898 1.00 98.06 153 LEU A O 1
ATOM 1225 N N . GLY A 1 154 ? 8.697 -3.872 2.087 1.00 97.31 154 GLY A N 1
ATOM 1226 C CA . GLY A 1 154 ? 9.804 -3.816 3.041 1.00 97.31 154 GLY A CA 1
ATOM 1227 C C . GLY A 1 154 ? 9.313 -3.732 4.487 1.00 97.31 154 GLY A C 1
ATOM 1228 O O . GLY A 1 154 ? 9.793 -4.464 5.349 1.00 97.31 154 GLY A O 1
ATOM 1229 N N . THR A 1 155 ? 8.292 -2.913 4.752 1.00 96.56 155 THR A N 1
ATOM 1230 C CA . THR A 1 155 ? 7.669 -2.825 6.078 1.00 96.56 155 THR A CA 1
ATOM 1231 C C . THR A 1 155 ? 6.990 -4.133 6.487 1.00 96.56 155 THR A C 1
ATOM 1233 O O . THR A 1 155 ? 7.177 -4.581 7.617 1.00 96.56 155 THR A O 1
ATOM 1236 N N . ILE A 1 156 ? 6.260 -4.795 5.580 1.00 96.06 156 ILE A N 1
ATOM 1237 C CA . ILE A 1 156 ? 5.646 -6.107 5.854 1.00 96.06 156 ILE A CA 1
ATOM 1238 C C . ILE A 1 156 ? 6.728 -7.140 6.222 1.00 96.06 156 ILE A C 1
ATOM 1240 O O . ILE A 1 156 ? 6.597 -7.814 7.250 1.00 96.06 156 ILE A O 1
ATOM 1244 N N . CYS A 1 157 ? 7.822 -7.213 5.451 1.00 95.31 157 CYS A N 1
ATOM 1245 C CA . CYS A 1 157 ? 8.979 -8.086 5.713 1.00 95.31 157 CYS A CA 1
ATOM 1246 C C . CYS A 1 157 ? 9.678 -7.822 7.055 1.00 95.31 157 CYS A C 1
ATOM 1248 O O . CYS A 1 157 ? 10.376 -8.701 7.569 1.00 95.31 157 CYS A O 1
ATOM 1250 N N . GLY A 1 158 ? 9.474 -6.651 7.662 1.00 94.06 158 GLY A N 1
ATOM 1251 C CA . GLY A 1 158 ? 9.978 -6.360 9.003 1.00 94.06 158 GLY A CA 1
ATOM 1252 C C . GLY A 1 158 ? 9.450 -7.337 10.064 1.00 94.06 158 GLY A C 1
ATOM 1253 O O . GLY A 1 158 ? 10.153 -7.652 11.025 1.00 94.06 158 GLY A O 1
ATOM 1254 N N . SER A 1 159 ? 8.253 -7.899 9.862 1.00 94.19 159 SER A N 1
ATOM 1255 C CA . SER A 1 159 ? 7.626 -8.873 10.769 1.00 94.19 159 SER A CA 1
ATOM 1256 C C . SER A 1 159 ? 7.890 -10.330 10.366 1.00 94.19 159 SER A C 1
ATOM 1258 O O . SER A 1 159 ? 8.086 -10.639 9.189 1.00 94.19 159 SER A O 1
ATOM 1260 N N . LYS A 1 160 ? 7.863 -11.257 11.336 1.00 94.44 160 LYS A N 1
ATOM 1261 C CA . LYS A 1 160 ? 8.002 -12.697 11.056 1.00 94.44 160 LYS A CA 1
ATOM 1262 C C . LYS A 1 160 ? 6.845 -13.194 10.188 1.00 94.44 160 LYS A C 1
ATOM 1264 O O . LYS A 1 160 ? 7.072 -13.874 9.195 1.00 94.44 160 LYS A O 1
ATOM 1269 N N . GLU A 1 161 ? 5.625 -12.815 10.544 1.00 94.06 161 GLU A N 1
ATOM 1270 C CA . GLU A 1 161 ? 4.394 -13.162 9.840 1.00 94.06 161 GLU A CA 1
ATOM 1271 C C . GLU A 1 161 ? 4.415 -12.652 8.395 1.00 94.06 161 GLU A C 1
ATOM 1273 O O . GLU A 1 161 ? 3.969 -13.349 7.487 1.00 94.06 161 GLU A O 1
ATOM 1278 N N . GLY A 1 162 ? 4.973 -11.460 8.162 1.00 94.56 162 GLY A N 1
ATOM 1279 C CA . GLY A 1 162 ? 5.132 -10.897 6.825 1.00 94.56 162 GLY A CA 1
ATOM 1280 C C . GLY A 1 162 ? 6.163 -11.647 5.985 1.00 94.56 162 GLY A C 1
ATOM 1281 O O . GLY A 1 162 ? 5.891 -11.947 4.825 1.00 94.56 162 GLY A O 1
ATOM 1282 N N . ARG A 1 163 ? 7.308 -12.032 6.566 1.00 95.38 163 ARG A N 1
ATOM 1283 C CA . ARG A 1 163 ? 8.278 -12.899 5.872 1.00 95.38 163 ARG A CA 1
ATOM 1284 C C . ARG A 1 163 ? 7.673 -14.253 5.525 1.00 95.38 163 ARG A C 1
ATOM 1286 O O . ARG A 1 163 ? 7.790 -14.688 4.385 1.00 95.38 163 ARG A O 1
ATOM 1293 N N . ASP A 1 164 ? 6.974 -14.880 6.469 1.00 94.44 164 ASP A N 1
ATOM 1294 C CA . ASP A 1 164 ? 6.291 -16.155 6.236 1.00 94.44 164 ASP A CA 1
ATOM 1295 C C . ASP A 1 164 ? 5.227 -16.016 5.131 1.00 94.44 164 ASP A C 1
ATOM 1297 O O . ASP A 1 164 ? 5.120 -16.886 4.265 1.00 94.44 164 ASP A O 1
ATOM 1301 N N . LEU A 1 165 ? 4.472 -14.911 5.113 1.00 93.00 165 LEU A N 1
ATOM 1302 C CA . LEU A 1 165 ? 3.505 -14.606 4.057 1.00 93.00 165 LEU A CA 1
ATOM 1303 C C . LEU A 1 165 ? 4.178 -14.530 2.680 1.00 93.00 165 LEU A C 1
ATOM 1305 O O . LEU A 1 165 ? 3.678 -15.138 1.736 1.00 93.00 165 LEU A O 1
ATOM 1309 N N . LEU A 1 166 ? 5.288 -13.797 2.557 1.00 93.62 166 LEU A N 1
ATOM 1310 C CA . LEU A 1 166 ? 5.975 -13.595 1.279 1.00 93.62 166 LEU A CA 1
ATOM 1311 C C . LEU A 1 166 ? 6.687 -14.863 0.792 1.00 93.62 166 LEU A C 1
ATOM 1313 O O . LEU A 1 166 ? 6.551 -15.216 -0.378 1.00 93.62 166 LEU A O 1
ATOM 1317 N N . LEU A 1 167 ? 7.392 -15.575 1.678 1.00 94.69 167 LEU A N 1
ATOM 1318 C CA . LEU A 1 167 ? 8.130 -16.801 1.343 1.00 94.69 167 LEU A CA 1
ATOM 1319 C C . LEU A 1 167 ? 7.215 -17.929 0.856 1.00 94.69 167 LEU A C 1
ATOM 1321 O O . LEU A 1 167 ? 7.614 -18.719 0.005 1.00 94.69 167 LEU A O 1
ATOM 1325 N N . ASN A 1 168 ? 5.983 -17.989 1.367 1.00 93.25 168 ASN A N 1
ATOM 1326 C CA . ASN A 1 168 ? 4.984 -18.971 0.943 1.00 93.25 168 ASN A CA 1
ATOM 1327 C C . ASN A 1 168 ? 4.086 -18.464 -0.200 1.00 93.25 168 ASN A C 1
ATOM 1329 O O . ASN A 1 168 ? 3.173 -19.176 -0.626 1.00 93.25 168 ASN A O 1
ATOM 1333 N N . HIS A 1 169 ? 4.302 -17.241 -0.695 1.00 93.94 169 HIS A N 1
ATOM 1334 C CA . HIS A 1 169 ? 3.471 -16.671 -1.747 1.00 93.94 169 HIS A CA 1
ATOM 1335 C C . HIS A 1 169 ? 3.830 -17.234 -3.125 1.00 93.94 169 HIS A C 1
ATOM 1337 O O . HIS A 1 169 ? 4.999 -17.370 -3.481 1.00 93.94 169 HIS A O 1
ATOM 1343 N N . THR A 1 170 ? 2.826 -17.464 -3.972 1.00 94.38 170 THR A N 1
ATOM 1344 C CA . THR A 1 170 ? 3.018 -17.994 -5.335 1.00 94.38 170 THR A CA 1
ATOM 1345 C C . THR A 1 170 ? 3.856 -17.081 -6.235 1.00 94.38 170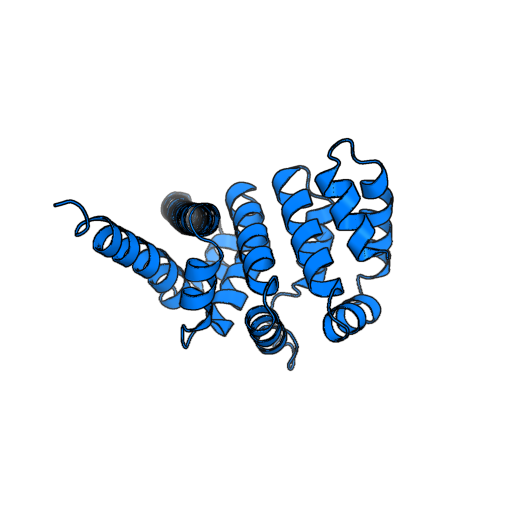 THR A C 1
ATOM 1347 O O . THR A 1 170 ? 4.446 -17.545 -7.208 1.00 94.38 170 THR A O 1
ATOM 1350 N N . CYS A 1 171 ? 3.943 -15.788 -5.908 1.00 95.31 171 CYS A N 1
ATOM 1351 C CA . CYS A 1 171 ? 4.698 -14.798 -6.675 1.00 95.31 171 CYS A CA 1
ATOM 1352 C C . CYS A 1 171 ? 6.134 -14.564 -6.174 1.00 95.31 171 CYS A C 1
ATOM 1354 O O . CYS A 1 171 ? 6.787 -13.648 -6.671 1.00 95.31 171 CYS A O 1
ATOM 1356 N N . ILE A 1 172 ? 6.640 -15.350 -5.214 1.00 95.94 172 ILE A N 1
ATOM 1357 C CA . ILE A 1 172 ? 7.959 -15.123 -4.594 1.00 95.94 172 ILE A CA 1
ATOM 1358 C C . ILE A 1 172 ? 9.101 -15.034 -5.618 1.00 95.94 172 ILE A C 1
ATOM 1360 O O . ILE A 1 172 ? 9.934 -14.136 -5.537 1.00 95.94 172 ILE A O 1
ATOM 1364 N N . ASN A 1 173 ? 9.098 -15.880 -6.652 1.00 97.12 173 ASN A N 1
ATOM 1365 C CA . ASN A 1 173 ? 10.122 -15.832 -7.701 1.00 97.12 173 ASN A CA 1
ATOM 1366 C C . ASN A 1 173 ? 10.087 -14.506 -8.477 1.00 97.12 173 ASN A C 1
ATOM 1368 O O . ASN A 1 173 ? 11.130 -13.904 -8.721 1.00 97.12 173 ASN A O 1
ATOM 1372 N N . GLN A 1 174 ? 8.891 -14.019 -8.826 1.00 97.81 174 GLN A N 1
ATOM 1373 C CA . GLN A 1 174 ? 8.741 -12.729 -9.502 1.00 97.81 174 GLN A CA 1
ATOM 1374 C C . GLN A 1 174 ? 9.137 -11.570 -8.584 1.00 97.81 174 GLN A C 1
ATOM 1376 O O . GLN A 1 174 ? 9.759 -10.611 -9.037 1.00 97.81 174 GLN A O 1
ATOM 1381 N N . LEU A 1 175 ? 8.815 -11.668 -7.293 1.00 97.44 175 LEU A N 1
ATOM 1382 C CA . LEU A 1 175 ? 9.219 -10.690 -6.292 1.00 97.44 175 LEU A CA 1
ATOM 1383 C C . LEU A 1 175 ? 10.748 -10.590 -6.206 1.00 97.44 175 LEU A C 1
ATOM 1385 O O . LEU A 1 175 ? 11.275 -9.481 -6.247 1.00 97.44 175 LEU A O 1
ATOM 1389 N N . ILE A 1 176 ? 11.461 -11.721 -6.165 1.00 97.50 176 ILE A N 1
ATOM 1390 C CA . ILE A 1 176 ? 12.933 -11.761 -6.157 1.00 97.50 176 ILE A CA 1
ATOM 1391 C C . ILE A 1 176 ? 13.507 -11.142 -7.437 1.00 97.50 176 ILE A C 1
ATOM 1393 O O . ILE A 1 176 ? 14.430 -10.335 -7.357 1.00 97.50 176 ILE A O 1
ATOM 1397 N N . ILE A 1 177 ? 12.953 -11.469 -8.610 1.00 97.69 177 ILE A N 1
ATOM 1398 C CA . ILE A 1 177 ? 13.393 -10.896 -9.893 1.00 97.69 177 ILE A CA 1
ATOM 1399 C C . ILE A 1 177 ? 13.218 -9.370 -9.894 1.00 97.69 177 ILE A C 1
ATOM 1401 O O . ILE A 1 177 ? 14.174 -8.640 -10.162 1.00 97.69 177 ILE A O 1
ATOM 1405 N N . ASN A 1 178 ? 12.021 -8.884 -9.548 1.00 97.94 178 ASN A N 1
ATOM 1406 C CA . ASN A 1 178 ? 11.712 -7.454 -9.546 1.00 97.94 178 ASN A CA 1
ATOM 1407 C C . ASN A 1 178 ? 12.605 -6.700 -8.552 1.00 97.94 178 ASN A C 1
ATOM 1409 O O . ASN A 1 178 ? 13.258 -5.728 -8.925 1.00 97.94 178 ASN A O 1
ATOM 1413 N 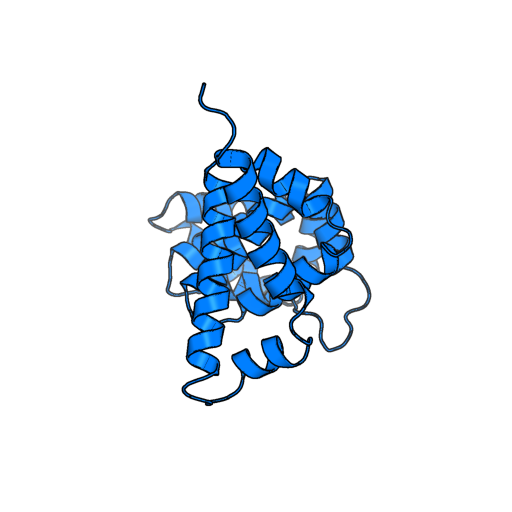N . THR A 1 179 ? 12.703 -7.173 -7.309 1.00 97.75 179 THR A N 1
ATOM 1414 C CA . THR A 1 179 ? 13.535 -6.534 -6.271 1.00 97.75 179 THR A CA 1
ATOM 1415 C C . THR A 1 179 ? 15.017 -6.538 -6.629 1.00 97.75 179 THR A C 1
ATOM 1417 O O . THR A 1 179 ? 15.669 -5.505 -6.501 1.00 97.75 179 THR A O 1
ATOM 1420 N N . SER A 1 180 ? 15.533 -7.643 -7.173 1.00 97.56 180 SER A N 1
ATOM 1421 C CA . SER A 1 180 ? 16.929 -7.748 -7.610 1.00 97.56 180 SER A CA 1
ATOM 1422 C C . SER A 1 180 ? 17.253 -6.759 -8.733 1.00 97.56 180 SER A C 1
ATOM 1424 O O . SER A 1 180 ? 18.307 -6.129 -8.705 1.00 97.56 180 SER A O 1
ATOM 1426 N N . SER A 1 181 ? 16.336 -6.558 -9.688 1.00 97.12 181 SER A N 1
ATOM 1427 C CA . SER A 1 181 ? 16.505 -5.552 -10.749 1.00 97.12 181 SER A CA 1
ATOM 1428 C C . SER A 1 181 ? 16.495 -4.108 -10.222 1.00 97.12 181 SER A C 1
ATOM 1430 O O . SER A 1 181 ? 17.182 -3.238 -10.756 1.00 97.12 181 SER A O 1
ATOM 1432 N N . LEU A 1 182 ? 15.753 -3.853 -9.140 1.00 98.12 182 LEU A N 1
ATOM 1433 C CA . LEU A 1 182 ? 15.609 -2.531 -8.531 1.00 98.12 182 LEU A CA 1
ATOM 1434 C C . LEU A 1 182 ? 16.757 -2.163 -7.579 1.00 98.12 182 LEU A C 1
ATOM 1436 O O . LEU A 1 182 ? 16.887 -0.989 -7.232 1.00 98.12 182 LEU A O 1
ATOM 1440 N N . LEU A 1 183 ? 17.621 -3.110 -7.192 1.00 97.19 183 LEU A N 1
ATOM 1441 C CA . LEU A 1 183 ? 18.817 -2.821 -6.384 1.00 97.19 183 LEU A CA 1
ATOM 1442 C C . LEU A 1 183 ? 19.773 -1.845 -7.084 1.00 97.19 183 LEU A C 1
ATOM 1444 O O . LEU A 1 183 ? 20.468 -1.082 -6.419 1.00 97.19 183 LEU A O 1
ATOM 1448 N N . SER A 1 184 ? 19.788 -1.836 -8.420 1.00 95.62 184 SER A N 1
ATOM 1449 C CA . SER A 1 184 ? 20.562 -0.887 -9.229 1.00 95.62 184 SER A CA 1
ATOM 1450 C C . SER A 1 184 ? 19.801 0.398 -9.580 1.00 95.62 184 SER A C 1
ATOM 1452 O O . SER A 1 184 ? 20.233 1.138 -10.463 1.00 95.62 184 SER A O 1
ATOM 1454 N N . SER A 1 185 ? 18.655 0.665 -8.945 1.00 96.50 185 SER A N 1
ATOM 1455 C CA . SER A 1 185 ? 17.881 1.884 -9.195 1.00 96.50 185 SER A CA 1
ATOM 1456 C C . SER A 1 185 ? 18.694 3.139 -8.864 1.00 96.50 185 SER A C 1
ATOM 1458 O O . SER A 1 185 ? 19.367 3.214 -7.837 1.00 96.50 185 SER A O 1
ATOM 1460 N N . THR A 1 186 ? 18.586 4.166 -9.710 1.00 95.94 186 THR A N 1
ATOM 1461 C CA . THR A 1 186 ? 19.173 5.490 -9.444 1.00 95.94 186 THR A CA 1
ATOM 1462 C C . THR A 1 186 ? 18.462 6.220 -8.305 1.00 95.94 186 THR A C 1
ATOM 1464 O O . THR A 1 186 ? 19.024 7.142 -7.714 1.00 95.94 186 THR A O 1
ATOM 1467 N N . ASN A 1 187 ? 17.239 5.801 -7.963 1.00 96.50 187 ASN A N 1
ATOM 1468 C CA . ASN A 1 187 ? 16.542 6.260 -6.774 1.00 96.50 187 ASN A CA 1
ATOM 1469 C C . ASN A 1 187 ? 16.991 5.419 -5.569 1.00 96.50 187 ASN A C 1
ATOM 1471 O O . ASN A 1 187 ? 16.557 4.278 -5.391 1.00 96.50 187 ASN A O 1
ATOM 1475 N N . SER A 1 188 ? 17.834 6.011 -4.721 1.00 96.06 188 SER A N 1
ATOM 1476 C CA . SER A 1 188 ? 18.395 5.352 -3.536 1.00 96.06 188 SER A CA 1
ATOM 1477 C C . SER A 1 188 ? 17.334 4.864 -2.548 1.00 96.06 188 SER A C 1
ATOM 1479 O O . SER A 1 188 ? 17.557 3.862 -1.873 1.00 96.06 188 SER A O 1
ATOM 1481 N N . TRP A 1 189 ? 16.168 5.513 -2.485 1.00 96.38 189 TRP A N 1
ATOM 1482 C CA . TRP A 1 189 ? 15.064 5.071 -1.633 1.00 96.38 189 TRP A CA 1
ATOM 1483 C C . TRP A 1 189 ? 14.429 3.781 -2.148 1.00 96.38 189 TRP A C 1
ATOM 1485 O O . TRP A 1 189 ? 14.128 2.895 -1.353 1.00 96.38 189 TRP A O 1
ATOM 1495 N N . ILE A 1 190 ? 14.282 3.638 -3.471 1.00 98.00 190 ILE A N 1
ATOM 1496 C CA . ILE A 1 190 ? 13.813 2.384 -4.076 1.00 98.00 190 ILE A CA 1
ATOM 1497 C C . ILE A 1 190 ? 14.818 1.273 -3.777 1.00 98.00 190 ILE A C 1
ATOM 1499 O O . ILE A 1 190 ? 14.425 0.246 -3.229 1.00 98.00 190 ILE A O 1
ATOM 1503 N N . ALA A 1 191 ? 16.103 1.502 -4.073 1.00 97.31 191 ALA A N 1
ATOM 1504 C CA . ALA A 1 191 ? 17.165 0.523 -3.839 1.00 97.31 191 ALA A CA 1
ATOM 1505 C C . ALA A 1 191 ? 17.240 0.094 -2.359 1.00 97.31 191 ALA A C 1
ATOM 1507 O O . ALA A 1 191 ? 17.321 -1.096 -2.058 1.00 97.31 191 ALA A O 1
ATOM 1508 N N . SER A 1 192 ? 17.132 1.049 -1.428 1.00 96.50 192 SER A N 1
ATOM 1509 C CA . SER A 1 192 ? 17.103 0.775 0.012 1.00 96.50 192 SER A CA 1
ATOM 1510 C C . SER A 1 192 ? 15.882 -0.056 0.415 1.00 96.50 192 SER A C 1
ATOM 1512 O O . SER A 1 192 ? 16.026 -1.039 1.138 1.00 96.50 192 SER A O 1
ATOM 1514 N N . ASN A 1 193 ? 14.685 0.304 -0.060 1.00 97.12 193 ASN A N 1
ATOM 1515 C CA . ASN A 1 193 ? 13.457 -0.410 0.291 1.00 97.12 193 ASN A CA 1
ATOM 1516 C C . ASN A 1 193 ? 13.451 -1.843 -0.252 1.00 97.12 193 ASN A C 1
ATOM 1518 O O . ASN A 1 193 ? 13.059 -2.756 0.468 1.00 97.12 193 ASN A O 1
ATOM 1522 N N . VAL A 1 194 ? 13.924 -2.076 -1.481 1.00 97.12 194 VAL A N 1
ATOM 1523 C CA . VAL A 1 194 ? 14.020 -3.448 -2.011 1.00 97.12 194 VAL A CA 1
ATOM 1524 C C . VAL A 1 194 ? 15.141 -4.252 -1.356 1.00 97.12 194 VAL A C 1
ATOM 1526 O O . VAL A 1 194 ? 14.998 -5.462 -1.203 1.00 97.12 194 VAL A O 1
ATOM 1529 N N . GLY A 1 195 ? 16.204 -3.591 -0.888 1.00 96.12 195 GLY A N 1
ATOM 1530 C CA . GLY A 1 195 ? 17.216 -4.208 -0.033 1.00 96.12 195 GLY A CA 1
ATOM 1531 C C . GLY A 1 195 ? 16.619 -4.778 1.256 1.00 96.12 195 GLY A C 1
ATOM 1532 O O . GLY A 1 195 ? 16.947 -5.900 1.621 1.00 96.12 195 GLY A O 1
ATOM 1533 N N . LEU A 1 196 ? 15.678 -4.067 1.893 1.00 93.94 196 LEU A N 1
ATOM 1534 C CA . LEU A 1 196 ? 14.962 -4.564 3.080 1.00 93.94 196 LEU A CA 1
ATOM 1535 C C . LEU A 1 196 ? 14.089 -5.791 2.794 1.00 93.94 196 LEU A C 1
ATOM 1537 O O . LEU A 1 196 ? 13.874 -6.602 3.685 1.00 93.94 196 LEU A O 1
ATOM 1541 N N . ILE A 1 197 ? 13.569 -5.929 1.572 1.00 96.19 197 ILE A N 1
ATOM 1542 C CA . ILE A 1 197 ? 12.764 -7.098 1.187 1.00 96.19 197 ILE A CA 1
ATOM 1543 C C . ILE A 1 197 ? 13.649 -8.350 1.067 1.00 96.19 197 ILE A C 1
ATOM 1545 O O . ILE A 1 197 ? 13.172 -9.452 1.328 1.00 96.19 197 ILE A O 1
ATOM 1549 N N . LEU A 1 198 ? 14.911 -8.181 0.656 1.00 93.25 198 LEU A N 1
ATOM 1550 C CA . LEU A 1 198 ? 15.866 -9.266 0.398 1.00 93.25 198 LEU A CA 1
ATOM 1551 C C . LEU A 1 198 ? 16.758 -9.631 1.599 1.00 93.25 198 LEU A C 1
ATOM 1553 O O . LEU A 1 198 ? 17.423 -10.666 1.538 1.00 93.25 198 LEU A O 1
ATOM 1557 N N . ALA A 1 199 ? 16.815 -8.782 2.628 1.00 87.88 199 ALA A N 1
ATOM 1558 C CA . ALA A 1 199 ? 17.641 -8.959 3.828 1.00 87.88 199 ALA A CA 1
ATOM 1559 C C . ALA A 1 199 ? 17.057 -9.992 4.806 1.00 87.88 199 ALA A C 1
ATOM 1561 O O . ALA A 1 199 ? 17.869 -10.745 5.393 1.00 87.88 199 ALA A O 1
#

InterPro domains:
  IPR000225 Armadillo [PF00514] (130-157)
  IPR011989 Armadillo-like helical [G3DSA:1.25.10.10] (33-199)
  IPR016024 Armadillo-type fold [SSF48371] (54-179)

Organism: NCBI:txid433720

Foldseek 3Di:
DPDPPPVVVLVVLVCLLCCLLPVPDPVVLVVLQPDDPPPVNVVNVVSLLVSLVSLVVVCVVPLPVSLVVLLPDPCNLSSLQSLLSQLSDPPCSSNLSSLQVLLSQLLDPSSVVSVCVNAVPDDDVPGRPSLVSLLVQLVDPDPSSVLSSLSSLLSLLVDPVSLVCLVPDPCVVSSCVSLVVQCPPPPVSSVVSSVSNVD

pLDDT: mean 82.21, std 21.09, range [30.8, 98.56]